Protein AF-A0A0S7WRP4-F1 (afdb_monomer)

Sequence (257 aa):
MMRRSIFLTGLMAVMLVSLAYAASAVKVAPVTEDRCAEPGQVTPADFCDPLWAWDMEAQTGDNHILGNEWKWGYHWVTGGNSGLDPNYIYQYDDVGNLVGTYQQMAGSNGWGLRDLAEDEDYIYGSFSMNLDAYDEFGNYVTSIPGPENPNRALARDPDTGVWWTGDFYDPIYSFTSPPLVVLTTTPDAVYAKYGMAFDICSPDGPWLWVFEQNLYVLRQFDPVALVYTGVSCTVNSGIPSSVAGGCCFDDHRGLCW

Organism: NCBI:txid1703770

Mean predicted aligned error: 10.52 Å

Structure (mmCIF, N/CA/C/O backbone):
data_AF-A0A0S7WRP4-F1
#
_entry.id   AF-A0A0S7WRP4-F1
#
loop_
_atom_site.group_PDB
_atom_site.id
_atom_site.type_symbol
_atom_site.label_atom_id
_atom_site.label_alt_id
_atom_site.label_comp_id
_atom_site.label_asym_id
_atom_site.label_entity_id
_atom_site.label_seq_id
_atom_site.pdbx_PDB_ins_code
_atom_site.Cartn_x
_atom_site.Cartn_y
_atom_site.Cartn_z
_atom_site.occupancy
_atom_site.B_iso_or_equiv
_atom_site.auth_seq_id
_atom_site.auth_comp_id
_atom_site.auth_asym_id
_atom_site.auth_atom_id
_atom_site.pdbx_PDB_model_num
ATOM 1 N N . MET A 1 1 ? 75.118 -12.336 -27.133 1.00 38.59 1 MET A N 1
ATOM 2 C CA . MET A 1 1 ? 74.089 -11.314 -27.429 1.00 38.59 1 MET A CA 1
ATOM 3 C C . MET A 1 1 ? 72.741 -12.035 -27.440 1.00 38.59 1 MET A C 1
ATOM 5 O O . MET A 1 1 ? 72.677 -13.036 -28.130 1.00 38.59 1 MET A O 1
ATOM 9 N N . MET A 1 2 ? 71.794 -11.617 -26.576 1.00 36.25 2 MET A N 1
ATOM 10 C CA . MET A 1 2 ? 70.319 -11.856 -26.535 1.00 36.25 2 MET A CA 1
ATOM 11 C C . MET A 1 2 ? 69.719 -13.007 -27.382 1.00 36.25 2 MET A C 1
ATOM 13 O O . MET A 1 2 ? 70.001 -13.080 -28.565 1.00 36.25 2 MET A O 1
ATOM 17 N N . ARG A 1 3 ? 68.789 -13.873 -26.942 1.00 37.94 3 ARG A N 1
ATOM 18 C CA . ARG A 1 3 ? 67.619 -13.780 -26.026 1.00 37.94 3 ARG A CA 1
ATOM 19 C C . ARG A 1 3 ? 67.066 -15.232 -25.889 1.00 37.94 3 ARG A C 1
ATOM 21 O O . ARG A 1 3 ? 66.999 -15.919 -26.899 1.00 37.94 3 ARG A O 1
ATOM 28 N N . ARG A 1 4 ? 66.889 -15.831 -24.695 1.00 38.81 4 ARG A N 1
ATOM 29 C CA . ARG A 1 4 ? 65.618 -15.991 -23.920 1.00 38.81 4 ARG A CA 1
ATOM 30 C C . ARG A 1 4 ? 64.331 -15.917 -24.763 1.00 38.81 4 ARG A C 1
ATOM 32 O O . ARG A 1 4 ? 64.198 -14.963 -25.510 1.00 38.81 4 ARG A O 1
ATOM 39 N N . SER A 1 5 ? 63.282 -16.724 -24.642 1.00 40.09 5 SER A N 1
ATOM 40 C CA . SER A 1 5 ? 62.926 -17.959 -23.935 1.00 40.09 5 SER A CA 1
ATOM 41 C C . SER A 1 5 ? 61.566 -18.392 -24.525 1.00 40.09 5 SER A C 1
ATOM 43 O O . SER A 1 5 ? 60.855 -17.589 -25.122 1.00 40.09 5 SER A O 1
ATOM 45 N N . ILE A 1 6 ? 61.243 -19.663 -24.327 1.00 44.84 6 ILE A N 1
ATOM 46 C CA . ILE A 1 6 ? 59.998 -20.402 -24.590 1.00 44.84 6 ILE A CA 1
ATOM 47 C C . ILE A 1 6 ? 58.745 -19.661 -24.066 1.00 44.84 6 ILE A C 1
ATOM 49 O O . ILE A 1 6 ? 58.808 -19.126 -22.965 1.00 44.84 6 ILE A O 1
ATOM 53 N N . PHE A 1 7 ? 57.623 -19.654 -24.804 1.00 34.06 7 PHE A N 1
ATOM 54 C CA . PHE A 1 7 ? 56.367 -20.327 -24.410 1.00 34.06 7 PHE A CA 1
ATOM 55 C C . PHE A 1 7 ? 55.257 -20.189 -25.466 1.00 34.06 7 PHE A C 1
ATOM 57 O O . PHE A 1 7 ? 54.979 -19.125 -26.010 1.00 34.06 7 PHE A O 1
ATOM 64 N N . LEU A 1 8 ? 54.678 -21.354 -25.745 1.00 37.22 8 LEU A N 1
ATOM 65 C CA . LEU A 1 8 ? 53.536 -21.664 -26.592 1.00 37.22 8 LEU A CA 1
ATOM 66 C C . LEU A 1 8 ? 52.222 -21.214 -25.917 1.00 37.22 8 LEU A C 1
ATOM 68 O O . LEU A 1 8 ? 52.204 -20.964 -24.716 1.00 37.22 8 LEU A O 1
ATOM 72 N N . THR A 1 9 ? 51.121 -21.274 -26.673 1.00 38.28 9 THR A N 1
ATOM 73 C CA . THR A 1 9 ? 49.699 -21.221 -26.256 1.00 38.28 9 THR A CA 1
ATOM 74 C C . THR A 1 9 ? 49.085 -19.849 -25.949 1.00 38.28 9 THR A C 1
ATOM 76 O O . THR A 1 9 ? 48.990 -19.413 -24.811 1.00 38.28 9 THR A O 1
ATOM 79 N N . GLY A 1 10 ? 48.551 -19.219 -26.999 1.00 32.62 10 GLY A N 1
ATOM 80 C CA . GLY A 1 10 ? 47.499 -18.206 -26.917 1.00 32.62 10 GLY A CA 1
ATOM 81 C C . GLY A 1 10 ? 46.403 -18.567 -27.916 1.00 32.62 10 GLY A C 1
ATOM 82 O O . GLY A 1 10 ? 46.536 -18.315 -29.110 1.00 32.62 10 GLY A O 1
ATOM 83 N N . LEU A 1 11 ? 45.372 -19.252 -27.429 1.00 34.91 11 LEU A N 1
ATOM 84 C CA . LEU A 1 11 ? 44.202 -19.704 -28.175 1.00 34.91 11 LEU A CA 1
ATOM 85 C C . LEU A 1 11 ? 43.405 -18.468 -28.650 1.00 34.91 11 LEU A C 1
ATOM 87 O O . LEU A 1 11 ? 42.732 -17.827 -27.848 1.00 34.91 11 LEU A O 1
ATOM 91 N N . MET A 1 12 ? 43.477 -18.105 -29.936 1.00 31.38 12 MET A N 1
ATOM 92 C CA . MET A 1 12 ? 42.497 -17.192 -30.543 1.00 31.38 12 MET A CA 1
ATOM 93 C C . MET A 1 12 ? 41.183 -17.956 -30.723 1.00 31.38 12 MET A C 1
ATOM 95 O O . MET A 1 12 ? 40.940 -18.559 -31.765 1.00 31.38 12 MET A O 1
ATOM 99 N N . ALA A 1 13 ? 40.337 -17.934 -29.698 1.00 34.78 13 ALA A N 1
ATOM 100 C CA . ALA A 1 13 ? 38.913 -18.193 -29.841 1.00 34.78 13 ALA A CA 1
ATOM 101 C C . ALA A 1 13 ? 38.208 -16.833 -29.876 1.00 34.78 13 ALA A C 1
ATOM 103 O O . ALA A 1 13 ? 37.909 -16.241 -28.843 1.00 34.78 13 ALA A O 1
ATOM 104 N N . VAL A 1 14 ? 37.991 -16.305 -31.082 1.00 37.91 14 VAL A N 1
ATOM 105 C CA . VAL A 1 14 ? 37.032 -15.216 -31.289 1.00 37.91 14 VAL A CA 1
ATOM 106 C C . VAL A 1 14 ? 35.657 -15.835 -31.060 1.00 37.91 14 VAL A C 1
ATOM 108 O O . VAL A 1 14 ? 35.136 -16.533 -31.928 1.00 37.91 14 VAL A O 1
ATOM 111 N N . MET A 1 15 ? 35.107 -15.657 -29.857 1.00 31.98 15 MET A N 1
ATOM 112 C CA . MET A 1 15 ? 33.713 -15.986 -29.588 1.00 31.98 15 MET A CA 1
ATOM 113 C C . MET A 1 15 ? 32.837 -15.097 -30.470 1.00 31.98 15 MET A C 1
ATOM 115 O O . MET A 1 15 ? 32.773 -13.881 -30.293 1.00 31.98 15 MET A O 1
ATOM 119 N N . LEU A 1 16 ? 32.173 -15.728 -31.435 1.00 33.84 16 LEU A N 1
ATOM 120 C CA . LEU A 1 16 ? 30.964 -15.212 -32.053 1.00 33.84 16 LEU A CA 1
ATOM 121 C C . LEU A 1 16 ? 29.949 -14.971 -30.932 1.00 33.84 16 LEU A C 1
ATOM 123 O O . LEU A 1 16 ? 29.366 -15.916 -30.407 1.00 33.84 16 LEU A O 1
ATOM 127 N N . VAL A 1 17 ? 29.753 -13.710 -30.552 1.00 36.78 17 VAL A N 1
ATOM 128 C CA . VAL A 1 17 ? 28.575 -13.310 -29.784 1.00 36.78 17 VAL A CA 1
ATOM 129 C C . VAL A 1 17 ? 27.395 -13.439 -30.740 1.00 36.78 17 VAL A C 1
ATOM 131 O O . VAL A 1 17 ? 27.140 -12.561 -31.562 1.00 36.78 17 VAL A O 1
ATOM 134 N N . SER A 1 18 ? 26.710 -14.578 -30.693 1.00 38.22 18 SER A N 1
ATOM 135 C CA . SER A 1 18 ? 25.385 -14.698 -31.280 1.00 38.22 18 SER A CA 1
ATOM 136 C C . SER A 1 18 ? 24.456 -13.790 -30.481 1.00 38.22 18 SER A C 1
ATOM 138 O O . SER A 1 18 ? 24.101 -14.101 -29.345 1.00 38.22 18 SER A O 1
ATOM 140 N N . LEU A 1 19 ? 24.085 -12.657 -31.073 1.00 39.88 19 LEU A N 1
ATOM 141 C CA . LEU A 1 19 ? 22.978 -11.836 -30.608 1.00 39.88 19 LEU A CA 1
ATOM 142 C C . LEU A 1 19 ? 21.687 -12.621 -30.884 1.00 39.88 19 LEU A C 1
ATOM 144 O O . LEU A 1 19 ? 21.055 -12.469 -31.927 1.00 39.88 19 LEU A O 1
ATOM 148 N N . ALA A 1 20 ? 21.337 -13.537 -29.985 1.00 34.94 20 ALA A N 1
ATOM 149 C CA . ALA A 1 20 ? 20.005 -14.112 -29.963 1.00 34.94 20 ALA A CA 1
ATOM 150 C C . ALA A 1 20 ? 19.087 -13.055 -29.345 1.00 34.94 20 ALA A C 1
ATOM 152 O O . ALA A 1 20 ? 18.950 -12.965 -28.129 1.00 34.94 20 ALA A O 1
ATOM 153 N N . TYR A 1 21 ? 18.488 -12.222 -30.194 1.00 35.38 21 TYR A N 1
ATOM 154 C CA . TYR A 1 21 ? 17.275 -11.509 -29.823 1.00 35.38 21 TYR A CA 1
ATOM 155 C C . TYR A 1 21 ? 16.188 -12.582 -29.719 1.00 35.38 21 TYR A C 1
ATOM 157 O O . TYR A 1 21 ? 15.531 -12.925 -30.701 1.00 35.38 21 TYR A O 1
ATOM 165 N N . ALA A 1 22 ? 16.069 -13.208 -28.549 1.00 36.62 22 ALA A N 1
ATOM 166 C CA . ALA A 1 22 ? 14.837 -13.894 -28.225 1.00 36.62 22 ALA A CA 1
ATOM 167 C C . ALA A 1 22 ? 13.786 -12.787 -28.153 1.00 36.62 22 ALA A C 1
ATOM 169 O O . ALA A 1 22 ? 13.853 -11.920 -27.283 1.00 36.62 22 ALA A O 1
ATOM 170 N N . ALA A 1 23 ? 12.859 -12.768 -29.109 1.00 37.53 23 ALA A N 1
ATOM 171 C CA . ALA A 1 23 ? 11.592 -12.101 -28.886 1.00 37.53 23 ALA A CA 1
ATOM 172 C C . ALA A 1 23 ? 10.991 -12.792 -27.660 1.00 37.53 23 ALA A C 1
ATOM 174 O O . ALA A 1 23 ? 10.493 -13.913 -27.770 1.00 37.53 23 ALA A O 1
ATOM 175 N N . SER A 1 24 ? 11.154 -12.184 -26.483 1.00 38.47 24 SER A N 1
ATOM 176 C CA . SER A 1 24 ? 10.421 -12.610 -25.302 1.00 38.47 24 SER A CA 1
ATOM 177 C C . SER A 1 24 ? 8.960 -12.425 -25.676 1.00 38.47 24 SER A C 1
ATOM 179 O O . SER A 1 24 ? 8.512 -11.297 -25.891 1.00 38.47 24 SER A O 1
ATOM 181 N N . ALA A 1 25 ? 8.245 -13.529 -25.889 1.00 42.06 25 ALA A N 1
ATOM 182 C CA . ALA A 1 25 ? 6.798 -13.466 -25.874 1.00 42.06 25 ALA A CA 1
ATOM 183 C C . ALA A 1 25 ? 6.445 -12.831 -24.530 1.00 42.06 25 ALA A C 1
ATOM 185 O O . ALA A 1 25 ? 6.923 -13.308 -23.501 1.00 42.06 25 ALA A O 1
ATOM 186 N N . VAL A 1 26 ? 5.713 -11.717 -24.554 1.00 42.50 26 VAL A N 1
ATOM 187 C CA . VAL A 1 26 ? 5.276 -11.063 -23.324 1.00 42.50 26 VAL A CA 1
ATOM 188 C C . VAL A 1 26 ? 4.561 -12.128 -22.503 1.00 42.50 26 VAL A C 1
ATOM 190 O O . VAL A 1 26 ? 3.595 -12.733 -22.970 1.00 42.50 26 VAL A O 1
ATOM 193 N N . LYS A 1 27 ? 5.133 -12.446 -21.345 1.00 48.50 27 LYS A N 1
ATOM 194 C CA . LYS A 1 27 ? 4.563 -13.389 -20.393 1.00 48.50 27 LYS A CA 1
ATOM 195 C C . LYS A 1 27 ? 3.379 -12.654 -19.747 1.00 48.50 27 LYS A C 1
ATOM 197 O O . LYS A 1 27 ? 3.482 -11.466 -19.452 1.00 48.50 27 LYS A O 1
ATOM 202 N N . VAL A 1 28 ? 2.226 -13.309 -19.700 1.00 51.44 28 VAL A N 1
ATOM 203 C CA . VAL A 1 28 ? 0.910 -12.702 -19.457 1.00 51.44 28 VAL A CA 1
ATOM 204 C C . VAL A 1 28 ? 0.178 -13.616 -18.491 1.00 51.44 28 VAL A C 1
ATOM 206 O O . VAL A 1 28 ? -0.077 -14.766 -18.855 1.00 51.44 28 VAL A O 1
ATOM 209 N N . ALA A 1 29 ? -0.219 -13.103 -17.324 1.00 48.75 29 ALA A N 1
ATOM 210 C CA . ALA A 1 29 ? -1.028 -13.912 -16.419 1.00 48.75 29 ALA A CA 1
A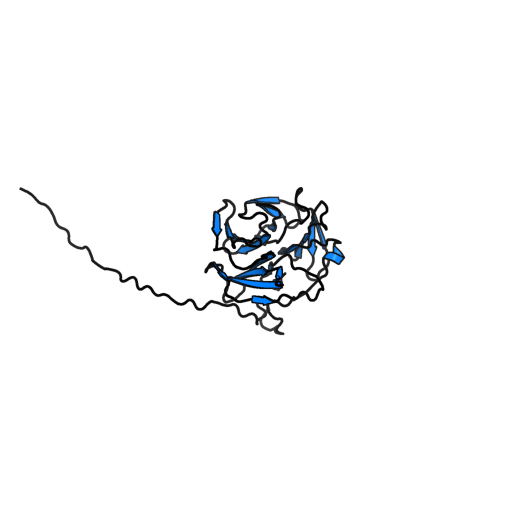TOM 211 C C . ALA A 1 29 ? -2.416 -14.219 -17.012 1.00 48.75 29 ALA A C 1
ATOM 213 O O . ALA A 1 29 ? -3.071 -13.325 -17.565 1.00 48.75 29 ALA A O 1
ATOM 214 N N . PRO A 1 30 ? -2.934 -15.445 -16.831 1.00 50.59 30 PRO A N 1
ATOM 215 C CA . PRO A 1 30 ? -4.291 -15.799 -17.234 1.00 50.59 30 PRO A CA 1
ATOM 216 C C . PRO A 1 30 ? -5.335 -15.276 -16.233 1.00 50.59 30 PRO A C 1
ATOM 218 O O . PRO A 1 30 ? -5.541 -15.871 -15.182 1.00 50.59 30 PRO A O 1
ATOM 221 N N . VAL A 1 31 ? -6.056 -14.196 -16.556 1.00 50.72 31 VAL A N 1
ATOM 222 C CA . VAL A 1 31 ? -7.129 -13.558 -15.736 1.00 50.72 31 VAL A CA 1
ATOM 223 C C . VAL A 1 31 ? -8.324 -14.490 -15.389 1.00 50.72 31 VAL A C 1
ATOM 225 O O . VAL A 1 31 ? -9.289 -14.050 -14.782 1.00 50.72 31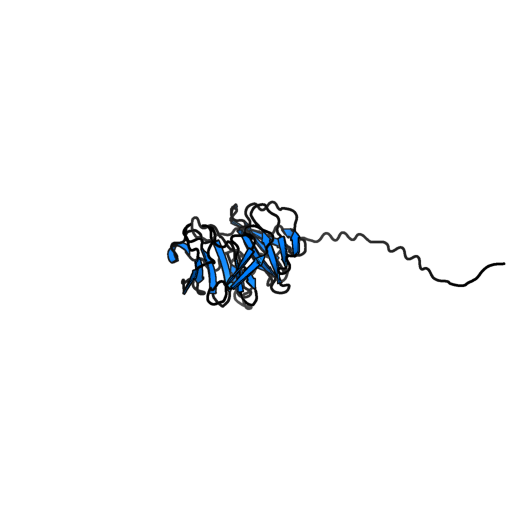 VAL A O 1
ATOM 228 N N . THR A 1 32 ? -8.292 -15.779 -15.748 1.00 43.09 32 THR A N 1
ATOM 229 C CA . THR A 1 32 ? -9.470 -16.668 -15.774 1.00 43.09 32 THR A CA 1
ATOM 230 C C . THR A 1 32 ? -9.490 -17.793 -14.729 1.00 43.09 32 THR A C 1
ATOM 232 O O . THR A 1 32 ? -10.397 -18.621 -14.777 1.00 43.09 32 THR A O 1
ATOM 235 N N . GLU A 1 33 ? -8.510 -17.894 -13.830 1.00 44.28 33 GLU A N 1
ATOM 236 C CA . GLU A 1 33 ? -8.485 -18.942 -12.794 1.00 44.28 33 GLU A CA 1
ATOM 237 C C . GLU A 1 33 ? -8.419 -18.314 -11.397 1.00 44.28 33 GLU A C 1
ATOM 239 O O . GLU A 1 33 ? -7.677 -17.357 -11.195 1.00 44.28 33 GLU A O 1
ATOM 244 N N . ASP A 1 34 ? -9.220 -18.836 -10.464 1.00 45.94 34 ASP A N 1
ATOM 245 C CA . ASP A 1 34 ? -9.206 -18.507 -9.035 1.00 45.94 34 ASP A CA 1
ATOM 246 C C . ASP A 1 34 ? -7.924 -19.102 -8.427 1.00 45.94 34 ASP A C 1
ATOM 248 O O . ASP A 1 34 ? -7.779 -20.322 -8.320 1.00 45.94 34 ASP A O 1
ATOM 252 N N . ARG A 1 35 ? -6.917 -18.252 -8.186 1.00 53.44 35 ARG A N 1
ATOM 253 C CA . ARG A 1 35 ? -5.506 -18.693 -8.127 1.00 53.44 35 ARG A CA 1
ATOM 254 C C . ARG A 1 35 ? -5.027 -19.156 -6.753 1.00 53.44 35 ARG A C 1
ATOM 256 O O . ARG A 1 35 ? -3.882 -19.585 -6.653 1.00 53.44 35 ARG A O 1
ATOM 263 N N . CYS A 1 36 ? -5.895 -19.125 -5.741 1.00 45.62 36 CYS A N 1
ATOM 264 C CA . CYS A 1 36 ? -5.587 -19.616 -4.392 1.00 45.62 36 CYS A CA 1
ATOM 265 C C . CYS A 1 36 ? -6.604 -20.653 -3.873 1.00 45.62 36 CYS A C 1
ATOM 267 O O . CYS A 1 36 ? -6.513 -21.092 -2.727 1.00 45.62 36 CYS A O 1
ATOM 269 N N . ALA A 1 37 ? -7.560 -21.086 -4.705 1.00 36.03 37 ALA A N 1
ATOM 270 C CA . ALA A 1 37 ? -8.517 -22.117 -4.325 1.00 36.03 37 ALA A CA 1
ATOM 271 C C . ALA A 1 37 ? -7.849 -23.503 -4.244 1.00 36.03 37 ALA A C 1
ATOM 273 O O . ALA A 1 37 ? -7.185 -23.960 -5.178 1.00 36.03 37 ALA A O 1
ATOM 274 N N . GLU A 1 38 ? -8.090 -24.216 -3.139 1.00 32.94 38 GLU A N 1
ATOM 275 C CA . GLU A 1 38 ? -7.838 -25.657 -3.045 1.00 32.94 38 GLU A CA 1
ATOM 276 C C . GLU A 1 38 ? -8.473 -26.395 -4.246 1.00 32.94 38 GLU A C 1
ATOM 278 O O . GLU A 1 38 ? -9.541 -25.987 -4.728 1.00 32.94 38 GLU A O 1
ATOM 283 N N . PRO A 1 39 ? -7.885 -27.508 -4.734 1.00 32.00 39 PRO A N 1
ATOM 284 C CA . PRO A 1 39 ? -8.401 -28.228 -5.894 1.00 32.00 39 PRO A CA 1
ATOM 285 C C . PRO A 1 39 ? -9.863 -28.657 -5.685 1.00 32.00 39 PRO A C 1
ATOM 287 O O . PRO A 1 39 ? -10.141 -29.641 -4.999 1.00 32.00 39 PRO A O 1
ATOM 290 N N . GLY A 1 40 ? -10.814 -27.944 -6.297 1.00 34.22 40 GLY A N 1
ATOM 291 C CA . GLY A 1 40 ? -12.234 -28.313 -6.260 1.00 34.22 40 GLY A CA 1
ATOM 292 C C . GLY A 1 40 ? -13.249 -27.190 -6.050 1.00 34.22 40 GLY A C 1
ATOM 293 O O . GLY A 1 40 ? -14.444 -27.483 -6.108 1.00 34.22 40 GLY A O 1
ATOM 294 N N . GLN A 1 41 ? -12.841 -25.934 -5.863 1.00 33.12 41 GLN A N 1
ATOM 295 C CA . GLN A 1 41 ? -13.768 -24.797 -5.864 1.00 33.12 41 GLN A CA 1
ATOM 296 C C . GLN A 1 41 ? -13.563 -23.951 -7.122 1.00 33.12 41 GLN A C 1
ATOM 298 O O . GLN A 1 41 ? -12.667 -23.130 -7.188 1.00 33.12 41 GLN A O 1
ATOM 303 N N . VAL A 1 42 ? -14.394 -24.171 -8.143 1.00 38.31 42 VAL A N 1
ATOM 304 C CA . VAL A 1 42 ? -14.480 -23.275 -9.305 1.00 38.31 42 VAL A CA 1
ATOM 305 C C . VAL A 1 42 ? -15.937 -22.948 -9.590 1.00 38.31 42 VAL A C 1
ATOM 307 O O . VAL A 1 42 ? -16.685 -23.747 -10.154 1.00 38.31 42 VAL A O 1
ATOM 310 N N . THR A 1 43 ? -16.322 -21.727 -9.248 1.00 39.97 43 THR A N 1
ATOM 311 C CA . THR A 1 43 ? -17.155 -20.912 -10.132 1.00 39.97 43 THR A CA 1
ATOM 312 C C . THR A 1 43 ? -16.292 -19.708 -10.512 1.00 39.97 43 THR A C 1
ATOM 314 O O . THR A 1 43 ? -15.829 -19.055 -9.583 1.00 39.97 43 THR A O 1
ATOM 317 N N . PRO A 1 44 ? -16.013 -19.438 -11.804 1.00 39.97 44 PRO A N 1
ATOM 318 C CA . PRO A 1 44 ? -15.081 -18.383 -12.207 1.00 39.97 44 PRO A CA 1
ATOM 319 C C . PRO A 1 44 ? -15.622 -17.010 -11.794 1.00 39.97 44 PRO A C 1
ATOM 321 O O . PRO A 1 44 ? -16.538 -16.494 -12.431 1.00 39.97 44 PRO A O 1
ATOM 324 N N . ALA A 1 45 ? -15.109 -16.471 -10.693 1.00 47.97 45 ALA A N 1
ATOM 325 C CA . ALA A 1 45 ? -15.023 -15.034 -10.498 1.00 47.97 45 ALA A CA 1
ATOM 326 C C . ALA A 1 45 ? -13.775 -14.599 -11.271 1.00 47.97 45 ALA A C 1
ATOM 328 O O . ALA A 1 45 ? -12.733 -15.255 -11.164 1.00 47.97 45 ALA A O 1
ATOM 329 N N . ASP A 1 46 ? -13.887 -13.586 -12.127 1.00 57.53 46 ASP A N 1
ATOM 330 C CA . ASP A 1 46 ? -12.723 -13.090 -12.855 1.00 57.53 46 ASP A CA 1
ATOM 331 C C . ASP A 1 46 ? -11.676 -12.630 -11.819 1.00 57.53 46 ASP A C 1
ATOM 333 O O . ASP A 1 46 ? -12.039 -12.130 -10.761 1.00 57.53 46 ASP A O 1
ATOM 337 N N . PHE A 1 47 ? -10.372 -12.794 -12.081 1.00 65.06 47 PHE A N 1
ATOM 338 C CA . PHE A 1 47 ? -9.285 -12.501 -11.116 1.00 65.06 47 PHE A CA 1
ATOM 339 C C . PHE A 1 47 ? -9.341 -11.091 -10.472 1.00 65.06 47 PHE A C 1
ATOM 341 O O . PHE A 1 47 ? -8.678 -10.840 -9.471 1.00 65.06 47 PHE A O 1
ATOM 348 N N . CYS A 1 48 ? -10.119 -10.169 -11.046 1.00 66.31 48 CYS A N 1
ATOM 349 C CA . CYS A 1 48 ? -10.290 -8.796 -10.569 1.00 66.31 48 CYS A CA 1
ATOM 350 C C . CYS A 1 48 ? -11.720 -8.458 -10.141 1.00 66.31 48 CYS A C 1
ATOM 352 O O . CYS A 1 48 ? -12.014 -7.291 -9.870 1.00 66.31 48 CYS A O 1
ATOM 354 N N . ASP A 1 49 ? -12.604 -9.451 -10.095 1.00 65.69 49 ASP A N 1
ATOM 355 C CA . ASP A 1 49 ? -13.892 -9.300 -9.443 1.00 65.69 49 ASP A CA 1
ATOM 356 C C . ASP A 1 49 ? -13.670 -9.217 -7.931 1.00 65.69 49 ASP A C 1
ATOM 358 O O . ASP A 1 49 ? -12.858 -9.967 -7.379 1.00 65.69 49 ASP A O 1
ATOM 362 N N . PRO A 1 50 ? -14.388 -8.326 -7.230 1.00 63.12 50 PRO A N 1
ATOM 363 C CA . PRO A 1 50 ? -14.316 -8.303 -5.783 1.00 63.12 50 PRO A CA 1
ATOM 364 C C . PRO A 1 50 ? -14.868 -9.626 -5.242 1.00 63.12 50 PRO A C 1
ATOM 366 O O . PRO A 1 50 ? -16.040 -9.955 -5.445 1.00 63.12 50 PRO A O 1
ATOM 369 N N . LEU A 1 51 ? -14.037 -10.376 -4.515 1.00 63.09 51 LEU A N 1
ATOM 370 C CA . LEU A 1 51 ? -14.494 -11.545 -3.755 1.00 63.09 51 LEU A CA 1
ATOM 371 C C . LEU A 1 51 ? -15.479 -11.132 -2.648 1.00 63.09 51 LEU A C 1
ATOM 373 O O . LEU A 1 51 ? -16.361 -11.900 -2.259 1.00 63.09 51 LEU A O 1
ATOM 377 N N . TRP A 1 52 ? -15.331 -9.902 -2.156 1.00 66.44 52 TRP A N 1
ATOM 378 C CA . TRP A 1 52 ? -16.142 -9.255 -1.131 1.00 66.44 52 TRP A CA 1
ATOM 379 C C . TRP A 1 52 ? -15.989 -7.734 -1.270 1.00 66.44 52 TRP A C 1
ATOM 381 O O . TRP A 1 52 ? -14.992 -7.245 -1.791 1.00 66.44 52 TRP A O 1
ATOM 391 N N . ALA A 1 53 ? -17.000 -6.984 -0.831 1.00 76.12 53 ALA A N 1
ATOM 392 C CA . ALA A 1 53 ? -16.984 -5.525 -0.826 1.00 76.12 53 ALA A CA 1
ATOM 393 C C . ALA A 1 53 ? -17.755 -5.006 0.392 1.00 76.12 53 ALA A C 1
ATOM 395 O O . ALA A 1 53 ? -18.867 -5.470 0.672 1.00 76.12 53 ALA A O 1
ATOM 396 N N . TRP A 1 54 ? -17.175 -4.035 1.099 1.00 81.94 54 TRP A N 1
ATOM 397 C CA . TRP A 1 54 ? -17.744 -3.450 2.312 1.00 81.94 54 TRP A CA 1
ATOM 398 C C . TRP A 1 54 ? -17.722 -1.924 2.247 1.00 81.94 54 TRP A C 1
ATOM 400 O O . TRP A 1 54 ? -16.791 -1.324 1.716 1.00 81.94 54 TRP A O 1
ATOM 410 N N . ASP A 1 55 ? -18.750 -1.296 2.814 1.00 85.88 55 ASP A N 1
ATOM 411 C CA . ASP A 1 55 ? -18.822 0.159 2.950 1.00 85.88 55 ASP A CA 1
ATOM 412 C C . ASP A 1 55 ? -18.067 0.594 4.215 1.00 85.88 55 ASP A C 1
ATOM 414 O O . ASP A 1 55 ? -18.636 0.727 5.304 1.00 85.88 55 ASP A O 1
ATOM 418 N N . MET A 1 56 ? -16.752 0.753 4.064 1.00 88.00 56 MET A N 1
ATOM 419 C CA . MET A 1 56 ? -15.855 1.133 5.154 1.00 88.00 56 MET A CA 1
ATOM 420 C C . MET A 1 56 ? -16.138 2.555 5.655 1.00 88.00 56 MET A C 1
ATOM 422 O O . MET A 1 56 ? -16.082 2.781 6.865 1.00 88.00 56 MET A O 1
ATOM 426 N N . GLU A 1 57 ? -16.513 3.483 4.763 1.00 90.94 57 GLU A N 1
ATOM 427 C CA . GLU A 1 57 ? -16.853 4.866 5.128 1.00 90.94 57 GLU A CA 1
ATOM 428 C C . GLU A 1 57 ? -18.059 4.912 6.073 1.00 90.94 57 GLU A C 1
ATOM 430 O O . GLU A 1 57 ? -18.068 5.671 7.043 1.00 90.94 57 GLU A O 1
ATOM 435 N N . ALA A 1 58 ? -19.075 4.072 5.844 1.00 90.50 58 ALA A N 1
ATOM 436 C CA . ALA A 1 58 ? -20.244 4.002 6.719 1.00 90.50 58 ALA A CA 1
ATOM 437 C C . ALA A 1 58 ? -19.904 3.530 8.144 1.00 90.50 58 ALA A C 1
ATOM 439 O O . ALA A 1 58 ? -20.563 3.943 9.103 1.00 90.50 58 ALA A O 1
ATOM 440 N N . GLN A 1 59 ? -18.898 2.664 8.298 1.00 92.50 59 GLN A N 1
ATOM 441 C CA . GLN A 1 59 ? -18.487 2.127 9.599 1.00 92.50 59 GLN A CA 1
ATOM 442 C C . GLN A 1 59 ? -17.560 3.076 10.367 1.00 92.50 59 GLN A C 1
ATOM 444 O O . GLN A 1 59 ? -17.598 3.093 11.598 1.00 92.50 59 GLN A O 1
ATOM 449 N N . THR A 1 60 ? -16.745 3.864 9.665 1.00 94.94 60 THR A N 1
ATOM 450 C CA . THR A 1 60 ? -15.720 4.736 10.266 1.00 94.94 60 THR A CA 1
ATOM 451 C C . THR A 1 60 ? -16.140 6.202 10.336 1.00 94.94 60 THR A C 1
ATOM 453 O O . THR A 1 60 ? -15.670 6.933 11.207 1.00 94.94 60 THR A O 1
ATOM 456 N N . GLY A 1 61 ? -17.028 6.644 9.441 1.00 94.31 61 GLY A N 1
ATOM 457 C CA . GLY A 1 61 ? -17.283 8.061 9.182 1.00 94.31 61 GLY A CA 1
ATOM 458 C C . GLY A 1 61 ? -16.125 8.770 8.469 1.00 94.31 61 GLY A C 1
ATOM 459 O O . GLY A 1 61 ? -16.085 10.001 8.462 1.00 94.31 61 GLY A O 1
ATOM 460 N N . ASP A 1 62 ? -15.177 8.016 7.909 1.00 93.94 62 ASP A N 1
ATOM 461 C CA . ASP A 1 62 ? -14.005 8.517 7.196 1.00 93.94 62 ASP A CA 1
ATOM 462 C C . ASP A 1 62 ? -14.195 8.365 5.685 1.00 93.94 62 ASP A C 1
ATOM 464 O O . ASP A 1 62 ? -14.332 7.248 5.202 1.00 93.94 62 ASP A O 1
ATOM 468 N N . ASN A 1 63 ? -14.195 9.477 4.944 1.00 91.12 63 ASN A N 1
ATOM 469 C CA . ASN A 1 63 ? -14.294 9.484 3.479 1.00 91.12 63 ASN A CA 1
ATOM 470 C C . ASN A 1 63 ? -12.931 9.545 2.763 1.00 91.12 63 ASN A C 1
ATOM 472 O O . ASN A 1 63 ? -12.854 9.791 1.559 1.00 91.12 63 ASN A O 1
ATOM 476 N N . HIS A 1 64 ? -11.842 9.362 3.509 1.00 92.56 64 HIS A N 1
ATOM 477 C CA . HIS A 1 64 ? -10.485 9.211 3.004 1.00 92.56 64 HIS A CA 1
ATOM 478 C C . HIS A 1 64 ? -9.973 7.803 3.326 1.00 92.56 64 HIS A C 1
ATOM 480 O O . HIS A 1 64 ? -8.949 7.654 3.987 1.00 92.56 64 HIS A O 1
ATOM 486 N N . ILE A 1 65 ? -10.681 6.772 2.861 1.00 92.38 65 ILE A N 1
ATOM 487 C CA . ILE A 1 65 ? -10.220 5.379 2.925 1.00 92.38 65 ILE A CA 1
ATOM 488 C C . ILE A 1 65 ? -9.249 5.132 1.769 1.00 92.38 65 ILE A C 1
ATOM 490 O O . ILE A 1 65 ? -9.637 5.244 0.606 1.00 92.38 65 ILE A O 1
ATOM 494 N N . LEU A 1 66 ? -7.975 4.871 2.076 1.00 91.94 66 LEU A N 1
ATOM 495 C CA . LEU A 1 66 ? -6.890 5.042 1.102 1.00 91.94 66 LEU A CA 1
ATOM 496 C C . LEU A 1 66 ? -5.950 3.864 0.895 1.00 91.94 66 LEU A C 1
ATOM 498 O O . LEU A 1 66 ? -5.141 3.961 -0.009 1.00 91.94 66 LEU A O 1
ATOM 502 N N . GLY A 1 67 ? -5.971 2.816 1.696 1.00 92.38 67 GLY A N 1
ATOM 503 C CA . GLY A 1 67 ? -4.968 1.755 1.621 1.00 92.38 67 GLY A CA 1
ATOM 504 C C . GLY A 1 67 ? -5.484 0.516 2.303 1.00 92.38 67 GLY A C 1
ATOM 505 O O . GLY A 1 67 ? -6.329 0.632 3.188 1.00 92.38 67 GLY A O 1
ATOM 506 N N . ASN A 1 68 ? -5.005 -0.649 1.887 1.00 91.56 68 ASN A N 1
ATOM 507 C CA . ASN A 1 68 ? -5.473 -1.925 2.403 1.00 91.56 68 ASN A CA 1
ATOM 508 C C . ASN A 1 68 ? -4.341 -2.949 2.353 1.00 91.56 68 ASN A C 1
ATOM 510 O O . ASN A 1 68 ? -3.693 -3.078 1.324 1.00 91.56 68 ASN A O 1
ATOM 514 N N . GLU A 1 69 ? -4.146 -3.685 3.442 1.00 93.31 69 GLU A N 1
ATOM 515 C CA . GLU A 1 69 ? -3.235 -4.827 3.502 1.00 93.31 69 GLU A CA 1
ATOM 516 C C . GLU A 1 69 ? -3.831 -5.943 4.361 1.00 93.31 69 GLU A C 1
ATOM 518 O O . GLU A 1 69 ? -4.484 -5.685 5.377 1.00 93.31 69 GLU A O 1
ATOM 523 N N . TRP A 1 70 ? -3.603 -7.193 3.966 1.00 91.38 70 TRP A N 1
ATOM 524 C CA . TRP A 1 70 ? -3.988 -8.358 4.750 1.00 91.38 70 TRP A CA 1
ATOM 525 C C . TRP A 1 70 ? -2.814 -8.823 5.613 1.00 91.38 70 TRP A C 1
ATOM 527 O O . TRP A 1 70 ? -1.809 -9.323 5.117 1.00 91.38 70 TRP A O 1
ATOM 537 N N . LYS A 1 71 ? -2.945 -8.696 6.938 1.00 92.88 71 LYS A N 1
ATOM 538 C CA . LYS A 1 71 ? -1.913 -9.154 7.878 1.00 92.88 71 LYS A CA 1
ATOM 539 C C . LYS A 1 71 ? -2.507 -9.562 9.216 1.00 92.88 71 LYS A C 1
ATOM 541 O O . LYS A 1 71 ? -3.480 -8.982 9.695 1.00 92.88 71 LYS A O 1
ATOM 546 N N . TRP A 1 72 ? -1.903 -10.570 9.846 1.00 94.81 72 TRP A N 1
ATOM 547 C CA . TRP A 1 72 ? -2.294 -11.074 11.171 1.00 94.81 72 TRP A CA 1
ATOM 548 C C . TRP A 1 72 ? -3.768 -11.503 11.270 1.00 94.81 72 TRP A C 1
ATOM 550 O O . TRP A 1 72 ? -4.359 -11.466 12.347 1.00 94.81 72 TRP A O 1
ATOM 560 N N . GLY A 1 73 ? -4.355 -11.935 10.149 1.00 91.75 73 GLY A N 1
ATOM 561 C CA . GLY A 1 73 ? -5.747 -12.382 10.078 1.00 91.75 73 GLY A CA 1
ATOM 562 C C . GLY A 1 73 ? -6.782 -11.260 9.963 1.00 91.75 73 GLY A C 1
ATOM 563 O O . GLY A 1 73 ? -7.960 -11.528 10.188 1.00 91.75 73 GLY A O 1
ATOM 564 N N . TYR A 1 74 ? -6.360 -10.038 9.632 1.00 93.56 74 TYR A N 1
ATOM 565 C CA . TYR A 1 74 ? -7.238 -8.881 9.478 1.00 93.56 74 TYR A CA 1
ATOM 566 C C . TYR A 1 74 ? -6.906 -8.079 8.221 1.00 93.56 74 TYR A C 1
ATOM 568 O O . TYR A 1 74 ? -5.758 -8.055 7.770 1.00 93.56 74 TYR A O 1
ATOM 576 N N . HIS A 1 75 ? -7.903 -7.350 7.722 1.00 92.38 75 HIS A N 1
ATOM 577 C CA . HIS A 1 75 ? -7.683 -6.241 6.801 1.00 92.38 75 HIS A CA 1
ATOM 578 C C . HIS A 1 75 ? -7.299 -4.997 7.592 1.00 92.38 75 HIS A C 1
ATOM 580 O O . HIS A 1 75 ? -8.059 -4.527 8.442 1.00 92.38 75 HIS A O 1
ATOM 586 N N . TRP A 1 76 ? -6.125 -4.459 7.300 1.00 96.19 76 TRP A N 1
ATOM 587 C CA . TRP A 1 76 ? -5.644 -3.191 7.821 1.00 96.19 76 TRP A CA 1
ATOM 588 C C . TRP A 1 76 ? -5.876 -2.128 6.772 1.00 96.19 76 TRP A C 1
ATOM 590 O O . TRP A 1 76 ? -5.428 -2.274 5.643 1.00 96.19 76 TRP A O 1
ATOM 600 N N . VAL A 1 77 ? -6.585 -1.070 7.142 1.00 95.44 77 VAL A N 1
ATOM 601 C CA . VAL A 1 77 ? -7.077 -0.067 6.205 1.00 95.44 77 VAL A CA 1
ATOM 602 C C . VAL A 1 77 ? -6.669 1.318 6.670 1.00 95.44 77 VAL A C 1
ATOM 604 O O . VAL A 1 77 ? -6.897 1.684 7.822 1.00 95.44 77 VAL A O 1
ATOM 607 N N . THR A 1 78 ? -6.069 2.117 5.798 1.00 96.44 78 THR A N 1
ATOM 608 C CA . THR A 1 78 ? -5.651 3.480 6.149 1.00 96.44 78 THR A CA 1
ATOM 609 C C . THR A 1 78 ? -6.779 4.477 5.913 1.00 96.44 78 THR A C 1
ATOM 611 O O . THR A 1 78 ? -7.517 4.407 4.930 1.00 96.44 78 THR A O 1
ATOM 614 N N . GLY A 1 79 ? -6.897 5.417 6.847 1.00 95.69 79 GLY A N 1
ATOM 615 C CA . GLY A 1 79 ? -7.905 6.463 6.863 1.00 95.69 79 GLY A CA 1
ATOM 616 C C . GLY A 1 79 ? -7.314 7.847 7.102 1.00 95.69 79 GLY A C 1
ATOM 617 O O . GLY A 1 79 ? -6.542 8.044 8.046 1.00 95.69 79 GLY A O 1
ATOM 618 N N . GLY A 1 80 ? -7.671 8.820 6.268 1.00 95.62 80 GLY A N 1
ATOM 619 C CA . GLY A 1 80 ? -7.322 10.236 6.429 1.00 95.62 80 GLY A CA 1
ATOM 620 C C . GLY A 1 80 ? -8.272 11.021 7.340 1.00 95.62 80 GLY A C 1
ATOM 621 O O . GLY A 1 80 ? -8.245 12.252 7.312 1.00 95.62 80 GLY A O 1
ATOM 622 N N . ASN A 1 81 ? -9.160 10.335 8.068 1.00 95.94 81 ASN A N 1
ATOM 623 C CA . ASN A 1 81 ? -10.161 10.881 8.987 1.00 95.94 81 ASN A CA 1
ATOM 624 C C . ASN A 1 81 ? -10.920 12.084 8.398 1.00 95.94 81 ASN A C 1
ATOM 626 O O . ASN A 1 81 ? -11.073 13.138 9.021 1.00 95.94 81 ASN A O 1
ATOM 630 N N . SER A 1 82 ? -11.347 11.958 7.143 1.00 94.25 82 SER A N 1
ATOM 631 C CA . SER A 1 82 ? -12.015 13.012 6.375 1.00 94.25 82 SER A CA 1
ATOM 632 C C . SER A 1 82 ? -11.292 14.372 6.374 1.00 94.25 82 SER A C 1
ATOM 634 O O . SER A 1 82 ? -11.926 15.431 6.329 1.00 94.25 82 SER A O 1
ATOM 636 N N . GLY A 1 83 ? -9.958 14.378 6.454 1.00 93.19 83 GLY A N 1
ATOM 637 C CA . GLY A 1 83 ? -9.152 15.600 6.477 1.00 93.19 83 GLY A CA 1
ATOM 638 C C . GLY A 1 83 ? -8.882 16.161 7.869 1.00 93.19 83 GLY A C 1
ATOM 639 O O . GLY A 1 83 ? -8.350 17.269 7.970 1.00 93.19 83 GLY A O 1
ATOM 640 N N . LEU A 1 84 ? -9.270 15.446 8.927 1.00 92.81 84 LEU A N 1
ATOM 641 C CA . LEU A 1 84 ? -9.124 15.870 10.315 1.00 92.81 84 LEU A CA 1
ATOM 642 C C . LEU A 1 84 ? -8.004 15.105 11.019 1.00 92.81 84 LEU A C 1
ATOM 644 O O . LEU A 1 84 ? -7.838 13.910 10.837 1.00 92.81 84 LEU A O 1
ATOM 648 N N . ASP A 1 85 ? -7.299 15.773 11.926 1.00 92.38 85 ASP A N 1
ATOM 649 C CA . ASP A 1 85 ? -6.328 15.103 12.788 1.00 92.38 85 ASP A CA 1
ATOM 650 C C . ASP A 1 85 ? -6.983 14.570 14.083 1.00 92.38 85 ASP A C 1
ATOM 652 O O . ASP A 1 85 ? -7.841 15.247 14.663 1.00 92.38 85 ASP A O 1
ATOM 656 N N . PRO A 1 86 ? -6.538 13.412 14.608 1.00 95.00 86 PRO A N 1
ATOM 657 C CA . PRO A 1 86 ? -5.544 12.518 14.010 1.00 95.00 86 PRO A CA 1
ATOM 658 C C . PRO A 1 86 ? -6.143 11.623 12.912 1.00 95.00 86 PRO A C 1
ATOM 660 O O . PRO A 1 86 ? -7.335 11.334 12.930 1.00 95.00 86 PRO A O 1
ATOM 663 N N . ASN A 1 87 ? -5.290 11.138 12.009 1.00 97.38 87 ASN A N 1
ATOM 664 C CA . ASN A 1 87 ? -5.621 10.083 11.045 1.00 97.38 87 ASN A CA 1
ATOM 665 C C . ASN A 1 87 ? -5.579 8.692 11.693 1.00 97.38 87 ASN A C 1
ATOM 667 O O . ASN A 1 87 ? -4.914 8.507 12.721 1.00 97.38 87 ASN A O 1
ATOM 671 N N . TYR A 1 88 ? -6.214 7.699 11.064 1.00 97.94 88 TYR A N 1
ATOM 672 C CA . TYR A 1 88 ? -6.379 6.365 11.649 1.00 97.94 88 TYR A CA 1
ATOM 673 C C . TYR A 1 88 ? -5.958 5.218 10.725 1.00 97.94 88 TYR A C 1
ATOM 675 O O . TYR A 1 88 ? -5.910 5.349 9.505 1.00 97.94 88 TYR A O 1
ATOM 683 N N . ILE A 1 89 ? -5.626 4.084 11.333 1.00 98.12 89 ILE A N 1
ATOM 684 C CA . ILE A 1 89 ? -5.582 2.766 10.708 1.00 98.12 89 ILE A CA 1
ATOM 685 C C . ILE A 1 89 ? -6.737 1.971 11.317 1.00 98.12 89 ILE A C 1
ATOM 687 O O . ILE A 1 89 ? -6.858 1.864 12.540 1.00 98.12 89 ILE A O 1
ATOM 691 N N . TYR A 1 90 ? -7.609 1.455 10.470 1.00 97.75 90 TYR A N 1
ATOM 692 C CA . TYR A 1 90 ? -8.764 0.649 10.823 1.00 97.75 90 TYR A CA 1
ATOM 693 C C . TYR A 1 90 ? -8.434 -0.826 10.631 1.00 97.75 90 TYR A C 1
ATOM 695 O O . TYR A 1 90 ? -7.716 -1.186 9.704 1.00 97.75 90 TYR A O 1
ATOM 703 N N . GLN A 1 91 ? -8.954 -1.678 11.506 1.00 97.56 91 GLN A N 1
ATOM 704 C CA . GLN A 1 91 ? -8.787 -3.124 11.404 1.00 97.56 91 GLN A CA 1
ATOM 705 C C . GLN A 1 91 ? -10.153 -3.774 11.231 1.00 97.56 91 GLN A C 1
ATOM 707 O O . GLN A 1 91 ? -11.051 -3.537 12.045 1.00 97.56 91 GLN A O 1
ATOM 712 N N . TYR A 1 92 ? -10.286 -4.600 10.198 1.00 94.25 92 TYR A N 1
ATOM 713 C CA . TYR A 1 92 ? -11.498 -5.343 9.881 1.00 94.25 92 TYR A CA 1
ATOM 714 C C . TYR A 1 92 ? -11.258 -6.848 9.944 1.00 94.25 92 TYR A C 1
ATOM 716 O O . TYR A 1 92 ? -10.204 -7.335 9.531 1.00 94.25 92 TYR A O 1
ATOM 724 N N . ASP A 1 93 ? -12.243 -7.581 10.461 1.00 92.00 93 ASP A N 1
ATOM 725 C CA . ASP A 1 93 ? -12.256 -9.043 10.385 1.00 92.00 93 ASP A CA 1
ATOM 726 C C . ASP A 1 93 ? -12.568 -9.549 8.961 1.00 92.00 93 ASP A C 1
ATOM 728 O O . ASP A 1 93 ? -12.838 -8.776 8.040 1.00 92.00 93 ASP A O 1
ATOM 732 N N . ASP A 1 94 ? -12.524 -10.868 8.776 1.00 86.38 94 ASP A N 1
ATOM 733 C CA . ASP A 1 94 ? -12.703 -11.545 7.484 1.00 86.38 94 ASP A CA 1
ATOM 734 C C . ASP A 1 94 ? -14.131 -11.470 6.915 1.00 86.38 94 ASP A C 1
ATOM 736 O O . ASP A 1 94 ? -14.379 -11.915 5.793 1.00 86.38 94 ASP A O 1
ATOM 740 N N . VAL A 1 95 ? -15.073 -10.897 7.666 1.00 87.94 95 VAL A N 1
ATOM 741 C CA . VAL A 1 95 ? -16.455 -10.665 7.233 1.00 87.94 95 VAL A CA 1
ATOM 742 C C . VAL A 1 95 ? -16.816 -9.176 7.177 1.00 87.94 95 VAL A C 1
ATOM 744 O O . VAL A 1 95 ? -17.975 -8.847 6.907 1.00 87.94 95 VAL A O 1
ATOM 747 N N . GLY A 1 96 ? -15.845 -8.280 7.383 1.00 87.56 96 GLY A N 1
ATOM 748 C CA . GLY A 1 96 ? -15.992 -6.837 7.197 1.00 87.56 96 GLY A CA 1
ATOM 749 C C . GLY A 1 96 ? -16.483 -6.064 8.417 1.00 87.56 96 GLY A C 1
ATOM 750 O O . GLY A 1 96 ? -16.970 -4.942 8.274 1.00 87.56 96 GLY A O 1
ATOM 751 N N . ASN A 1 97 ? -16.396 -6.613 9.630 1.00 93.44 97 ASN A N 1
ATOM 752 C CA . ASN A 1 97 ? -16.676 -5.842 10.841 1.00 93.44 97 ASN A CA 1
ATOM 753 C C . ASN A 1 97 ? -15.445 -5.044 11.263 1.00 93.44 97 ASN A C 1
ATOM 755 O O . ASN A 1 97 ? -14.355 -5.597 11.380 1.00 93.44 97 ASN A O 1
ATOM 759 N N . LEU A 1 98 ? -15.636 -3.763 11.583 1.00 96.62 98 LEU A N 1
ATOM 760 C CA . LEU A 1 98 ? -14.607 -2.948 12.224 1.00 96.62 98 LEU A CA 1
ATOM 761 C C . LEU A 1 98 ? -14.344 -3.468 13.647 1.00 96.62 98 LEU A C 1
ATOM 763 O O . LEU A 1 98 ? -15.214 -3.380 14.517 1.00 96.62 98 LEU A O 1
ATOM 767 N N . VAL A 1 99 ? -13.142 -3.985 13.886 1.00 97.88 99 VAL A N 1
ATOM 768 C CA . VAL A 1 99 ? -12.716 -4.572 15.169 1.00 97.88 99 VAL A CA 1
ATOM 769 C C . VAL A 1 99 ? -11.615 -3.770 15.864 1.00 97.88 99 VAL A C 1
ATOM 771 O O . VAL A 1 99 ? -11.405 -3.942 17.065 1.00 97.88 99 VAL A O 1
ATOM 774 N N . GLY A 1 100 ? -10.968 -2.842 15.153 1.00 98.00 100 GLY A N 1
ATOM 775 C CA . GLY A 1 100 ? -9.916 -1.992 15.705 1.00 98.00 100 GLY A CA 1
ATOM 776 C C . GLY A 1 100 ? -9.837 -0.618 15.045 1.00 98.00 100 GLY A C 1
ATOM 777 O O . GLY A 1 100 ? -10.214 -0.421 13.892 1.00 98.00 100 GLY A O 1
ATOM 778 N N . THR A 1 101 ? -9.356 0.366 15.802 1.00 98.44 101 THR A N 1
ATOM 779 C CA . THR A 1 101 ? -9.071 1.720 15.314 1.00 98.44 101 THR A CA 1
ATOM 780 C C . THR A 1 101 ? -7.846 2.242 16.042 1.00 98.44 101 THR A C 1
ATOM 782 O O . THR A 1 101 ? -7.839 2.348 17.270 1.00 98.44 101 THR A O 1
ATOM 785 N N . TYR A 1 102 ? -6.817 2.572 15.274 1.00 98.31 102 TYR A N 1
ATOM 786 C CA . TYR A 1 102 ? -5.492 2.912 15.768 1.00 98.31 102 TYR A CA 1
ATOM 787 C C . TYR A 1 102 ? -5.063 4.245 15.187 1.00 98.31 102 TYR A C 1
ATOM 789 O O . TYR A 1 102 ? -5.344 4.549 14.035 1.00 98.31 102 TYR A O 1
ATOM 797 N N . GLN A 1 103 ? -4.400 5.070 15.982 1.00 97.50 103 GLN A N 1
ATOM 798 C CA . GLN A 1 103 ? -3.946 6.373 15.522 1.00 97.50 103 GLN A CA 1
ATOM 799 C C . GLN A 1 103 ? -2.674 6.222 14.667 1.00 97.50 103 GLN A C 1
ATOM 801 O O . GLN A 1 103 ? -1.700 5.614 15.107 1.00 97.50 103 GLN A O 1
ATOM 806 N N . GLN A 1 104 ? -2.657 6.833 13.478 1.00 97.19 104 GLN A N 1
ATOM 807 C CA . GLN A 1 104 ? -1.426 6.996 12.696 1.00 97.19 104 GLN A CA 1
ATOM 808 C C . GLN A 1 104 ? -0.439 7.921 13.423 1.00 97.19 104 GLN A C 1
ATOM 810 O O . GLN A 1 104 ? -0.820 8.738 14.268 1.00 97.19 104 GLN A O 1
ATOM 815 N N . MET A 1 105 ? 0.842 7.850 13.063 1.00 92.94 105 MET A N 1
ATOM 816 C CA . MET A 1 105 ? 1.863 8.712 13.648 1.00 92.94 105 MET A CA 1
ATOM 817 C C . MET A 1 105 ? 1.503 10.202 13.546 1.00 92.94 105 MET A C 1
ATOM 819 O O . MET A 1 105 ? 0.930 10.681 12.563 1.00 92.94 105 MET A O 1
ATOM 823 N N . ALA A 1 106 ? 1.864 10.954 14.586 1.00 88.69 106 ALA A N 1
ATOM 824 C CA . ALA A 1 106 ? 1.583 12.380 14.645 1.00 88.69 106 ALA A CA 1
ATOM 825 C C . ALA A 1 106 ? 2.246 13.123 13.473 1.00 88.69 106 ALA A C 1
ATOM 827 O O . ALA A 1 106 ? 3.439 12.958 13.219 1.00 88.69 106 ALA A O 1
ATOM 828 N N . GLY A 1 107 ? 1.476 13.979 12.798 1.00 84.00 107 GLY A N 1
ATOM 829 C CA . GLY A 1 107 ? 1.951 14.759 11.652 1.00 84.00 107 GLY A CA 1
ATOM 830 C C . GLY A 1 107 ? 1.688 14.123 10.285 1.00 84.00 107 GLY A C 1
ATOM 831 O O . GLY A 1 107 ? 2.091 14.714 9.283 1.00 84.00 107 GLY A O 1
ATOM 832 N N . SER A 1 108 ? 0.998 12.977 10.232 1.00 87.81 108 SER A N 1
ATOM 833 C CA . SER A 1 108 ? 0.362 12.500 9.000 1.00 87.81 108 SER A CA 1
ATOM 834 C C . SER A 1 108 ? -0.523 13.613 8.416 1.00 87.81 108 SER A C 1
ATOM 836 O O . SER A 1 108 ? -1.255 14.270 9.148 1.00 87.81 108 SER A O 1
ATOM 838 N N . ASN A 1 109 ? -0.395 13.911 7.118 1.00 89.31 109 ASN A N 1
ATOM 839 C CA . ASN A 1 109 ? -1.165 14.999 6.489 1.00 89.31 109 ASN A CA 1
ATOM 840 C C . ASN A 1 109 ? -2.656 14.633 6.390 1.00 89.31 109 ASN A C 1
ATOM 842 O O . ASN A 1 109 ? -2.983 13.471 6.537 1.00 89.31 109 ASN A O 1
ATOM 846 N N . GLY A 1 110 ? -3.566 15.563 6.078 1.00 89.50 110 GLY A N 1
ATOM 847 C CA . GLY A 1 110 ? -5.025 15.297 6.073 1.00 89.50 110 GLY A CA 1
ATOM 848 C C . GLY A 1 110 ? -5.541 14.211 5.109 1.00 89.50 110 GLY A C 1
ATOM 849 O O . GLY A 1 110 ? -6.741 13.998 4.998 1.00 89.50 110 GLY A O 1
ATOM 850 N N . TRP A 1 111 ? -4.662 13.534 4.380 1.00 92.56 111 TRP A N 1
ATOM 851 C CA . TRP A 1 111 ? -5.019 12.339 3.631 1.00 92.56 111 TRP A CA 1
ATOM 852 C C . TRP A 1 111 ? -4.607 11.043 4.347 1.00 92.56 111 TRP A C 1
ATOM 854 O O . TRP A 1 111 ? -5.034 9.987 3.931 1.00 92.56 111 TRP A O 1
ATOM 864 N N . GLY A 1 112 ? -3.786 11.060 5.395 1.00 95.19 112 GLY A N 1
ATOM 865 C CA . GLY A 1 112 ? -3.320 9.830 6.039 1.00 95.19 112 GLY A CA 1
ATOM 866 C C . GLY A 1 112 ? -2.154 9.165 5.312 1.00 95.19 112 GLY A C 1
ATOM 867 O O . GLY A 1 112 ? -1.549 9.752 4.411 1.00 95.19 112 GLY A O 1
ATOM 868 N N . LEU A 1 113 ? -1.846 7.929 5.698 1.00 96.00 113 LEU A N 1
ATOM 869 C CA . LEU A 1 113 ? -1.070 6.991 4.886 1.00 96.00 113 LEU A CA 1
ATOM 870 C C . LEU A 1 113 ? -1.860 6.659 3.607 1.00 96.00 113 LEU A C 1
ATOM 872 O O . LEU A 1 113 ? -3.088 6.672 3.625 1.00 96.00 113 LEU A O 1
ATOM 876 N N . ARG A 1 114 ? -1.164 6.425 2.491 1.00 93.62 114 ARG A N 1
ATOM 877 C CA . ARG A 1 114 ? -1.769 5.964 1.230 1.00 93.62 114 ARG A CA 1
ATOM 878 C C . ARG A 1 114 ? -2.001 4.457 1.313 1.00 93.62 114 ARG A C 1
ATOM 880 O O . ARG A 1 114 ? -2.703 4.014 2.211 1.00 93.62 114 ARG A O 1
ATOM 887 N N . ASP A 1 115 ? -1.371 3.701 0.436 1.00 94.94 115 ASP A N 1
ATOM 888 C CA . ASP A 1 115 ? -1.390 2.251 0.434 1.00 94.94 115 ASP A CA 1
ATOM 889 C C . ASP A 1 115 ? -0.630 1.644 1.627 1.00 94.94 115 ASP A C 1
ATOM 891 O O . ASP A 1 115 ? 0.074 2.353 2.365 1.00 94.94 115 ASP A O 1
ATOM 895 N N . LEU A 1 116 ? -0.779 0.333 1.803 1.00 96.44 116 LEU A N 1
ATOM 896 C CA . LEU A 1 116 ? -0.048 -0.458 2.785 1.00 96.44 116 LEU A CA 1
ATOM 897 C C . LEU A 1 116 ? 0.697 -1.603 2.097 1.00 96.44 116 LEU A C 1
ATOM 899 O O . LEU A 1 116 ? 0.224 -2.143 1.111 1.00 96.44 116 LEU A O 1
ATOM 903 N N . ALA A 1 117 ? 1.849 -1.971 2.649 1.00 96.00 117 ALA A N 1
ATOM 904 C CA . ALA A 1 117 ? 2.531 -3.224 2.346 1.00 96.00 117 ALA A CA 1
ATOM 905 C C . ALA A 1 117 ? 3.122 -3.818 3.629 1.00 96.00 117 ALA A C 1
ATOM 907 O O . ALA A 1 117 ? 3.344 -3.095 4.604 1.00 96.00 117 ALA A O 1
ATOM 908 N N . GLU A 1 118 ? 3.404 -5.114 3.647 1.00 95.69 118 GLU A N 1
ATOM 909 C CA . GLU A 1 118 ? 3.879 -5.806 4.847 1.00 95.69 118 GLU A CA 1
ATOM 910 C C . GLU A 1 118 ? 5.269 -6.437 4.716 1.00 95.69 118 GLU A C 1
ATOM 912 O O . GLU A 1 118 ? 5.767 -6.700 3.623 1.00 95.69 118 GLU A O 1
ATOM 917 N N . ASP A 1 119 ? 5.911 -6.658 5.862 1.00 94.50 119 ASP A N 1
ATOM 918 C CA . ASP A 1 119 ? 6.992 -7.629 6.024 1.00 94.50 119 ASP A CA 1
ATOM 919 C C . ASP A 1 119 ? 6.663 -8.597 7.163 1.00 94.50 119 ASP A C 1
ATOM 921 O O . ASP A 1 119 ? 5.598 -8.510 7.752 1.00 94.50 119 ASP A O 1
ATOM 925 N N . GLU A 1 120 ? 7.573 -9.499 7.528 1.00 93.06 120 GLU A N 1
ATOM 926 C CA . GLU A 1 120 ? 7.341 -10.496 8.584 1.00 93.06 120 GLU A CA 1
ATOM 927 C C . GLU A 1 120 ? 6.802 -9.895 9.901 1.00 93.06 120 GLU A C 1
ATOM 929 O O . GLU A 1 120 ? 5.931 -10.498 10.534 1.00 93.06 120 GLU A O 1
ATOM 934 N N . ASP A 1 121 ? 7.247 -8.691 10.269 1.00 95.94 121 ASP A N 1
ATOM 935 C CA . ASP A 1 121 ? 7.043 -8.100 11.591 1.00 95.94 121 ASP A CA 1
ATOM 936 C C . ASP A 1 121 ? 6.029 -6.946 11.617 1.00 95.94 121 ASP A C 1
ATOM 938 O O . ASP A 1 121 ? 5.465 -6.687 12.680 1.00 95.94 121 ASP A O 1
ATOM 942 N N . TYR A 1 122 ? 5.797 -6.232 10.508 1.00 98.12 122 TYR A N 1
ATOM 943 C CA . TYR A 1 122 ? 5.019 -4.984 10.507 1.00 98.12 122 TYR A CA 1
ATOM 944 C C . TYR A 1 122 ? 4.197 -4.769 9.229 1.00 98.12 122 TYR A C 1
ATOM 946 O O . TYR A 1 122 ? 4.475 -5.333 8.171 1.00 98.12 122 TYR A O 1
ATOM 954 N N . ILE A 1 123 ? 3.201 -3.883 9.323 1.00 98.06 123 ILE A N 1
ATOM 955 C CA . ILE A 1 123 ? 2.634 -3.190 8.156 1.00 98.06 123 ILE A CA 1
ATOM 956 C C . ILE A 1 123 ? 3.309 -1.828 7.988 1.00 98.06 123 ILE A C 1
ATOM 958 O O . ILE A 1 123 ? 3.658 -1.172 8.971 1.00 98.06 123 ILE A O 1
ATOM 962 N N . TYR A 1 124 ? 3.447 -1.380 6.748 1.00 98.06 124 TYR A N 1
ATOM 963 C CA . TYR A 1 124 ? 4.086 -0.128 6.368 1.00 98.06 124 TYR A CA 1
ATOM 964 C C . TYR A 1 124 ? 3.168 0.675 5.466 1.00 98.06 124 TYR A C 1
ATOM 966 O O . TYR A 1 124 ? 2.645 0.149 4.492 1.00 98.06 124 TYR A O 1
ATOM 974 N N . GLY A 1 125 ? 3.033 1.967 5.743 1.00 97.06 125 GLY A N 1
ATOM 975 C CA . GLY A 1 125 ? 2.360 2.908 4.849 1.00 97.06 125 GLY A CA 1
ATOM 976 C C . GLY A 1 125 ? 3.164 4.184 4.682 1.00 97.06 125 GLY A C 1
ATOM 977 O O . GLY A 1 125 ? 4.164 4.397 5.365 1.00 97.06 125 GLY A O 1
ATOM 978 N N . SER A 1 126 ? 2.716 5.076 3.802 1.00 96.50 126 SER A N 1
ATOM 979 C CA . SER A 1 126 ? 3.433 6.328 3.562 1.00 96.50 126 SER A CA 1
ATOM 980 C C . SER A 1 126 ? 2.505 7.522 3.362 1.00 96.50 126 SER A C 1
ATOM 982 O O . SER A 1 126 ? 1.560 7.481 2.576 1.00 96.50 126 SER A O 1
ATOM 984 N N . PHE A 1 127 ? 2.804 8.621 4.058 1.00 95.12 127 PHE A N 1
ATOM 985 C CA . PHE A 1 127 ? 2.251 9.956 3.781 1.00 95.12 127 PHE A CA 1
ATOM 986 C C . PHE A 1 127 ? 3.342 10.980 3.426 1.00 95.12 127 PHE A C 1
ATOM 988 O O . PHE A 1 127 ? 3.029 12.134 3.116 1.00 95.12 127 PHE A O 1
ATOM 995 N N . SER A 1 128 ? 4.610 10.571 3.517 1.00 95.25 128 SER A N 1
ATOM 996 C CA . SER A 1 128 ? 5.811 11.391 3.361 1.00 95.25 128 SER A CA 1
ATOM 997 C C . SER A 1 128 ? 6.862 10.637 2.534 1.00 95.25 128 SER A C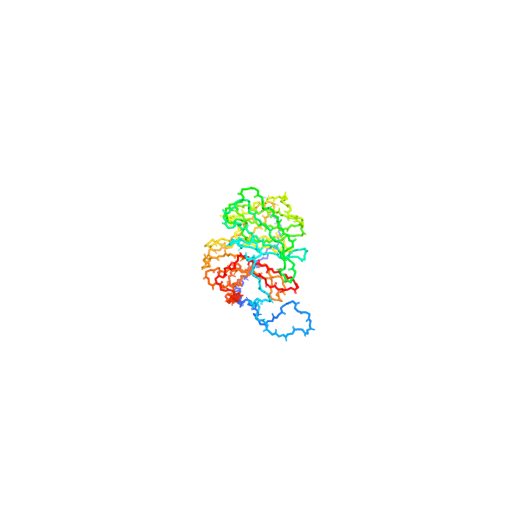 1
ATOM 999 O O . SER A 1 128 ? 6.551 9.629 1.914 1.00 95.25 128 SER A O 1
ATOM 1001 N N . MET A 1 129 ? 8.125 11.071 2.540 1.00 95.12 129 MET A N 1
ATOM 1002 C CA . MET A 1 129 ? 9.191 10.316 1.867 1.00 95.12 129 MET A CA 1
ATOM 1003 C C . MET A 1 129 ? 9.505 8.961 2.524 1.00 95.12 129 MET A C 1
ATOM 1005 O O . MET A 1 129 ? 10.185 8.122 1.935 1.00 95.12 129 MET A O 1
ATOM 1009 N N . ASN A 1 130 ? 9.031 8.739 3.747 1.00 96.19 130 ASN A N 1
ATOM 1010 C CA . ASN A 1 130 ? 9.307 7.519 4.487 1.00 96.19 130 ASN A CA 1
ATOM 1011 C C . ASN A 1 130 ? 8.136 6.534 4.456 1.00 96.19 130 ASN A C 1
ATOM 1013 O O . ASN A 1 130 ? 6.985 6.913 4.224 1.00 96.19 130 ASN A O 1
ATOM 1017 N N . LEU A 1 131 ? 8.466 5.276 4.733 1.00 97.62 131 LEU A N 1
ATOM 1018 C CA . LEU A 1 131 ? 7.540 4.200 5.047 1.00 97.62 131 LEU A CA 1
ATOM 1019 C C . LEU A 1 131 ? 7.496 4.048 6.567 1.00 97.62 131 LEU A C 1
ATOM 1021 O O . LEU A 1 131 ? 8.510 3.730 7.191 1.00 97.62 131 LEU A O 1
ATOM 1025 N N . ASP A 1 132 ? 6.328 4.289 7.146 1.00 97.88 132 ASP A N 1
ATOM 1026 C CA . ASP A 1 132 ? 6.080 4.283 8.582 1.00 97.88 132 ASP A CA 1
ATOM 1027 C C . ASP A 1 132 ? 5.464 2.943 8.994 1.00 97.88 132 ASP A C 1
ATOM 1029 O O . ASP A 1 132 ? 4.438 2.536 8.447 1.00 97.88 132 ASP A O 1
ATOM 1033 N N . ALA A 1 133 ? 6.115 2.266 9.939 1.00 98.12 133 ALA A N 1
ATOM 1034 C CA . ALA A 1 133 ? 5.826 0.895 10.346 1.00 98.12 133 ALA A CA 1
ATOM 1035 C C . ALA A 1 133 ? 4.918 0.835 11.577 1.00 98.12 133 ALA A C 1
ATOM 1037 O O . ALA A 1 133 ? 5.123 1.596 12.533 1.00 98.12 133 ALA A O 1
ATOM 1038 N N . TYR A 1 134 ? 3.990 -0.120 11.588 1.00 98.62 134 TYR A N 1
ATOM 1039 C CA . TYR A 1 134 ? 3.074 -0.377 12.696 1.00 98.62 134 TYR A CA 1
ATOM 1040 C C . TYR A 1 134 ? 3.050 -1.864 13.061 1.00 98.62 134 TYR A C 1
ATOM 1042 O O . TYR A 1 134 ? 3.140 -2.718 12.180 1.00 98.62 134 TYR A O 1
ATOM 1050 N N . ASP A 1 135 ? 2.944 -2.161 14.358 1.00 98.25 135 ASP A N 1
ATOM 1051 C CA . ASP A 1 135 ? 2.871 -3.528 14.895 1.00 98.25 135 ASP A CA 1
ATOM 1052 C C . ASP A 1 135 ? 1.442 -4.105 14.911 1.00 98.25 135 ASP A C 1
ATOM 1054 O O . ASP A 1 135 ? 0.465 -3.431 14.581 1.00 98.25 135 ASP A O 1
ATOM 1058 N N . GLU A 1 136 ? 1.320 -5.365 15.342 1.00 97.50 136 GLU A N 1
ATOM 1059 C CA . GLU A 1 136 ? 0.056 -6.115 15.444 1.00 97.50 136 GLU A CA 1
ATOM 1060 C C . GLU A 1 136 ? -0.972 -5.507 16.409 1.00 97.50 136 GLU A C 1
ATOM 1062 O O . GLU A 1 136 ? -2.150 -5.869 16.390 1.00 97.50 136 GLU A O 1
ATOM 1067 N N . PHE A 1 137 ? -0.544 -4.557 17.240 1.00 97.38 137 PHE A N 1
ATOM 1068 C CA . PHE A 1 137 ? -1.390 -3.814 18.167 1.00 97.38 137 PHE A CA 1
ATOM 1069 C C . PHE A 1 137 ? -1.705 -2.398 17.658 1.00 97.38 137 PHE A C 1
ATOM 1071 O O . PHE A 1 137 ? -2.320 -1.617 18.388 1.00 97.38 137 PHE A O 1
ATOM 1078 N N . GLY A 1 138 ? -1.284 -2.063 16.433 1.00 97.06 138 GLY A N 1
ATOM 1079 C CA . GLY A 1 138 ? -1.477 -0.767 15.794 1.00 97.06 138 GLY A CA 1
ATOM 1080 C C . GLY A 1 138 ? -0.592 0.351 16.349 1.00 97.06 138 GLY A C 1
ATOM 1081 O O . GLY A 1 138 ? -0.892 1.528 16.139 1.00 97.06 138 GLY A O 1
ATOM 1082 N N . ASN A 1 139 ? 0.487 0.029 17.071 1.00 97.69 139 ASN A N 1
ATOM 1083 C CA . ASN A 1 139 ? 1.435 1.038 17.535 1.00 97.69 139 ASN A CA 1
ATOM 1084 C C . ASN A 1 139 ? 2.414 1.394 16.418 1.00 97.69 139 ASN A C 1
ATOM 1086 O O . ASN A 1 139 ? 2.957 0.508 15.768 1.00 97.69 139 ASN A O 1
ATOM 1090 N N . TYR A 1 140 ? 2.718 2.682 16.261 1.00 97.75 140 TYR A N 1
ATOM 1091 C CA . TYR A 1 140 ? 3.851 3.117 15.444 1.00 97.75 140 TYR A CA 1
ATOM 1092 C C . TYR A 1 140 ? 5.175 2.614 16.042 1.00 97.75 140 TYR A C 1
ATOM 1094 O O . TYR A 1 140 ? 5.431 2.803 17.236 1.00 97.75 140 TYR A O 1
ATOM 1102 N N . VAL A 1 141 ? 6.037 2.039 15.202 1.00 98.00 141 VAL A N 1
ATOM 1103 C CA . VAL A 1 141 ? 7.300 1.412 15.620 1.00 98.00 141 VAL A CA 1
ATOM 1104 C C . VAL A 1 141 ? 8.514 2.170 15.096 1.00 98.00 141 VAL A C 1
ATOM 1106 O O . VAL A 1 141 ? 9.390 2.569 15.867 1.00 98.00 141 VAL A O 1
ATOM 1109 N N . THR A 1 142 ? 8.599 2.353 13.780 1.00 96.19 142 THR A N 1
ATOM 1110 C CA . THR A 1 142 ? 9.779 2.914 13.113 1.00 96.19 142 THR A CA 1
ATOM 1111 C C . THR A 1 142 ? 9.413 3.527 11.765 1.00 96.19 142 THR A C 1
ATOM 1113 O O . THR A 1 142 ? 8.271 3.455 11.327 1.00 96.19 142 THR A O 1
ATOM 1116 N N . SER A 1 143 ? 10.397 4.131 11.107 1.00 96.38 143 SER A N 1
ATOM 1117 C CA . SER A 1 143 ? 10.258 4.746 9.793 1.00 96.38 143 SER A CA 1
ATOM 1118 C C . SER A 1 143 ? 11.515 4.464 8.971 1.00 96.38 143 SER A C 1
ATOM 1120 O O . SER A 1 143 ? 12.635 4.636 9.469 1.00 96.38 143 SER A O 1
ATOM 1122 N N . ILE A 1 144 ? 11.347 4.003 7.730 1.00 96.69 144 ILE A N 1
ATOM 1123 C CA . ILE A 1 144 ? 12.446 3.728 6.792 1.00 96.69 144 ILE A CA 1
ATOM 1124 C C . ILE A 1 144 ? 12.338 4.645 5.567 1.00 96.69 144 ILE A C 1
ATOM 1126 O O . ILE A 1 144 ? 11.232 4.960 5.133 1.00 96.69 144 ILE A O 1
ATOM 1130 N N . PRO A 1 145 ? 13.457 5.108 4.986 1.00 97.06 145 PRO A N 1
ATOM 1131 C CA . PRO A 1 145 ? 13.400 5.989 3.825 1.00 97.06 145 PRO A CA 1
ATOM 1132 C C . PRO A 1 145 ? 12.910 5.239 2.579 1.00 97.06 145 PRO A C 1
ATOM 1134 O O . PRO A 1 145 ? 13.344 4.108 2.339 1.00 97.06 145 PRO A O 1
ATOM 1137 N N . GLY A 1 146 ? 12.068 5.899 1.781 1.00 96.44 146 GLY A N 1
ATOM 1138 C CA . GLY A 1 146 ? 11.650 5.489 0.440 1.00 96.44 146 GLY A CA 1
ATOM 1139 C C . GLY A 1 146 ? 12.070 6.509 -0.633 1.00 96.44 146 GLY A C 1
ATOM 1140 O O . GLY A 1 146 ? 12.611 7.571 -0.303 1.00 96.44 146 GLY A O 1
ATOM 1141 N N . PRO A 1 147 ? 11.896 6.183 -1.925 1.00 94.81 147 PRO A N 1
ATOM 1142 C CA . PRO A 1 147 ? 12.289 7.056 -3.031 1.00 94.81 147 PRO A CA 1
ATOM 1143 C C . PRO A 1 147 ? 11.244 8.114 -3.419 1.00 94.81 147 PRO A C 1
ATOM 1145 O O . PRO A 1 147 ? 11.601 9.032 -4.154 1.00 94.81 147 PRO A O 1
ATOM 1148 N N . GLU A 1 148 ? 9.997 8.006 -2.950 1.00 93.94 148 GLU A N 1
ATOM 1149 C CA . GLU A 1 148 ? 8.874 8.858 -3.373 1.00 93.94 148 GLU A CA 1
ATOM 1150 C C . GLU A 1 148 ? 8.199 9.598 -2.215 1.00 93.94 148 GLU A C 1
ATOM 1152 O O . GLU A 1 148 ? 8.343 9.196 -1.066 1.00 93.94 148 GLU A O 1
ATOM 1157 N N . ASN A 1 149 ? 7.465 10.686 -2.492 1.00 94.25 149 ASN A N 1
ATOM 1158 C CA . ASN A 1 149 ? 6.799 11.502 -1.462 1.00 94.25 149 ASN A CA 1
ATOM 1159 C C . ASN A 1 149 ? 5.355 11.920 -1.843 1.00 94.25 149 ASN A C 1
ATOM 1161 O O . ASN A 1 149 ? 5.167 13.005 -2.405 1.00 94.25 149 ASN A O 1
ATOM 1165 N N . PRO A 1 150 ? 4.323 11.151 -1.443 1.00 94.56 150 PRO A N 1
ATOM 1166 C CA . PRO A 1 150 ? 4.407 9.900 -0.692 1.00 94.56 150 PRO A CA 1
ATOM 1167 C C . PRO A 1 150 ? 4.820 8.718 -1.569 1.00 94.56 150 PRO A C 1
ATOM 1169 O O . PRO A 1 150 ? 4.626 8.729 -2.781 1.00 94.56 150 PRO A O 1
ATOM 1172 N N . ASN A 1 151 ? 5.287 7.648 -0.937 1.00 95.62 151 ASN A N 1
ATOM 1173 C CA . ASN A 1 151 ? 5.360 6.344 -1.589 1.00 95.62 151 ASN A CA 1
ATOM 1174 C C . ASN A 1 151 ? 3.912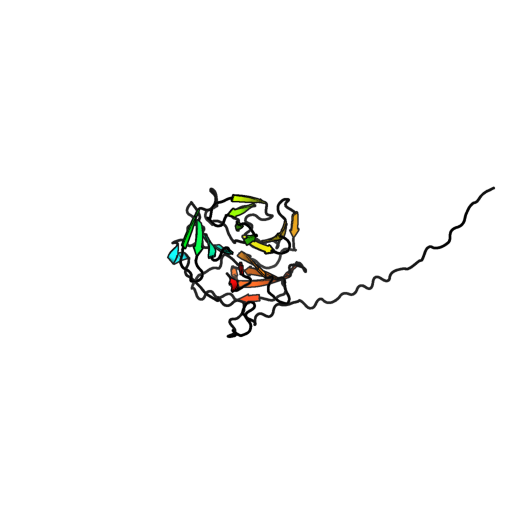 5.832 -1.707 1.00 95.62 151 ASN A C 1
ATOM 1176 O O . ASN A 1 151 ? 3.354 5.328 -0.740 1.00 95.62 151 ASN A O 1
ATOM 1180 N N . ARG A 1 152 ? 3.218 6.155 -2.805 1.00 94.56 152 ARG A N 1
ATOM 1181 C CA . ARG A 1 152 ? 1.746 6.121 -2.824 1.00 94.56 152 ARG A CA 1
ATOM 1182 C C . ARG A 1 152 ? 1.171 4.725 -2.985 1.00 94.56 152 ARG A C 1
ATOM 1184 O O . ARG A 1 152 ? 0.256 4.389 -2.250 1.00 94.56 152 ARG A O 1
ATOM 1191 N N . ALA A 1 153 ? 1.647 3.998 -3.984 1.00 94.69 153 ALA A N 1
ATOM 1192 C CA . ALA A 1 153 ? 1.274 2.623 -4.279 1.00 94.69 153 ALA A CA 1
ATOM 1193 C C . ALA A 1 153 ? 2.424 1.744 -3.793 1.00 94.69 153 ALA A C 1
ATOM 1195 O O . ALA A 1 153 ? 3.526 1.948 -4.288 1.00 94.69 153 ALA A O 1
ATOM 1196 N N . LEU A 1 154 ? 2.214 0.847 -2.833 1.00 95.31 154 LEU A N 1
ATOM 1197 C CA . LEU A 1 154 ? 3.287 0.164 -2.107 1.00 95.31 154 LEU A CA 1
ATOM 1198 C C . LEU A 1 154 ? 3.171 -1.341 -2.267 1.00 95.31 154 LEU A C 1
ATOM 1200 O O . LEU A 1 154 ? 2.118 -1.887 -2.018 1.00 95.31 154 LEU A O 1
ATOM 1204 N N . ALA A 1 155 ? 4.264 -2.026 -2.580 1.00 95.81 155 ALA A N 1
ATOM 1205 C CA . ALA A 1 155 ? 4.305 -3.481 -2.480 1.00 95.81 155 ALA A CA 1
ATOM 1206 C C . ALA A 1 155 ? 5.677 -3.947 -2.002 1.00 95.81 155 ALA A C 1
ATOM 1208 O O . ALA A 1 155 ? 6.675 -3.237 -2.153 1.00 95.81 155 ALA A O 1
ATOM 1209 N N . ARG A 1 156 ? 5.751 -5.163 -1.467 1.00 94.94 156 ARG A N 1
ATOM 1210 C CA . ARG A 1 156 ? 7.015 -5.801 -1.104 1.00 94.94 156 ARG A CA 1
ATOM 1211 C C . ARG A 1 156 ? 7.071 -7.207 -1.672 1.00 94.94 156 ARG A C 1
ATOM 1213 O O . ARG A 1 156 ? 6.104 -7.949 -1.603 1.00 94.94 156 ARG A O 1
ATOM 1220 N N . ASP A 1 157 ? 8.220 -7.557 -2.229 1.00 93.62 157 ASP A N 1
ATOM 1221 C CA . ASP A 1 157 ? 8.558 -8.937 -2.554 1.00 93.62 157 ASP A CA 1
ATOM 1222 C C . ASP A 1 157 ? 8.945 -9.664 -1.250 1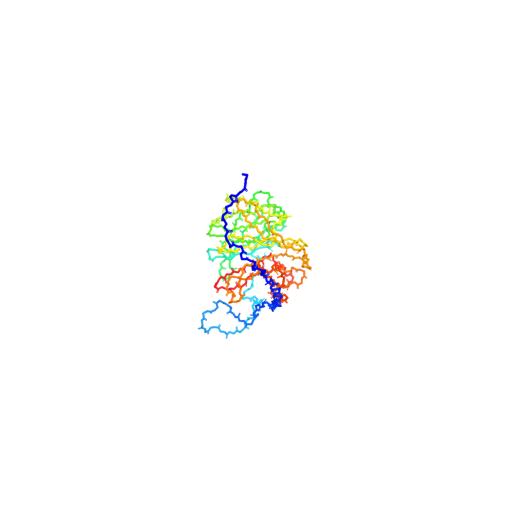.00 93.62 157 ASP A C 1
ATOM 1224 O O . ASP A 1 157 ? 9.967 -9.306 -0.646 1.00 93.62 157 ASP A O 1
ATOM 1228 N N . PRO A 1 158 ? 8.164 -10.658 -0.789 1.00 90.81 158 PRO A N 1
ATOM 1229 C CA . PRO A 1 158 ? 8.431 -11.336 0.475 1.00 90.81 158 PRO A CA 1
ATOM 1230 C C . PRO A 1 158 ? 9.696 -12.206 0.432 1.00 90.81 158 PRO A C 1
ATOM 1232 O O . PRO A 1 158 ? 10.349 -12.364 1.463 1.00 90.81 158 PRO A O 1
ATOM 1235 N N . ASP A 1 159 ? 10.099 -12.708 -0.741 1.00 90.06 159 ASP A N 1
ATOM 1236 C CA . ASP A 1 159 ? 11.260 -13.594 -0.882 1.00 90.06 159 ASP A CA 1
ATOM 1237 C C . ASP A 1 159 ? 12.581 -12.816 -0.888 1.00 90.06 159 ASP A C 1
ATOM 1239 O O . ASP A 1 159 ? 13.604 -13.285 -0.377 1.00 90.06 159 ASP A O 1
ATOM 1243 N N . THR A 1 160 ? 12.590 -11.625 -1.495 1.00 90.81 160 THR A N 1
ATOM 1244 C CA . THR A 1 160 ? 13.813 -10.815 -1.643 1.00 90.81 160 THR A CA 1
ATOM 1245 C C . THR A 1 160 ? 13.883 -9.622 -0.693 1.00 90.81 160 THR A C 1
ATOM 1247 O O . THR A 1 160 ? 14.962 -9.056 -0.496 1.00 90.81 160 THR A O 1
ATOM 1250 N N . GLY A 1 161 ? 12.752 -9.225 -0.107 1.00 92.31 161 GLY A N 1
ATOM 1251 C CA . GLY A 1 161 ? 12.616 -8.018 0.703 1.00 92.31 161 GLY A CA 1
ATOM 1252 C C . GLY A 1 161 ? 12.731 -6.715 -0.092 1.00 92.31 161 GLY A C 1
ATOM 1253 O O . GLY A 1 161 ? 12.906 -5.650 0.508 1.00 92.31 161 GLY A O 1
ATOM 1254 N N . VAL A 1 162 ? 12.676 -6.784 -1.427 1.00 94.44 162 VAL A N 1
ATOM 1255 C CA . VAL A 1 162 ? 12.660 -5.608 -2.300 1.00 94.44 162 VAL A CA 1
ATOM 1256 C C . VAL A 1 162 ? 11.294 -4.941 -2.219 1.00 94.44 162 VAL A C 1
ATOM 1258 O O . VAL A 1 162 ? 10.259 -5.570 -2.422 1.00 94.44 162 VAL A O 1
ATOM 1261 N N . TRP A 1 163 ? 11.306 -3.643 -1.958 1.00 96.50 163 TRP A N 1
ATOM 1262 C CA . TRP A 1 163 ? 10.130 -2.792 -1.973 1.00 96.50 163 TRP A CA 1
ATOM 1263 C C . TRP A 1 163 ? 9.876 -2.237 -3.363 1.00 96.50 163 TRP A C 1
ATOM 1265 O O . TRP A 1 163 ? 10.807 -1.999 -4.134 1.00 96.50 163 TRP A O 1
ATOM 1275 N N . TRP A 1 164 ? 8.615 -1.950 -3.636 1.00 96.12 164 TRP A N 1
ATOM 1276 C CA . TRP A 1 164 ? 8.147 -1.326 -4.855 1.00 96.12 164 TRP A CA 1
ATOM 1277 C C . TRP A 1 164 ? 7.264 -0.139 -4.512 1.00 96.12 164 TRP A C 1
ATOM 1279 O O . TRP A 1 164 ? 6.454 -0.205 -3.588 1.00 96.12 164 TRP A O 1
ATOM 1289 N N . THR A 1 165 ? 7.438 0.958 -5.245 1.00 95.88 165 THR A N 1
ATOM 1290 C CA . THR A 1 165 ? 6.549 2.109 -5.132 1.00 95.88 165 THR A CA 1
ATOM 1291 C C . THR A 1 165 ? 6.324 2.816 -6.457 1.00 95.88 165 THR A C 1
ATOM 1293 O O . THR A 1 165 ? 7.140 2.733 -7.375 1.00 95.88 165 THR A O 1
ATOM 1296 N N . GLY A 1 166 ? 5.231 3.562 -6.541 1.00 92.75 166 GLY A N 1
ATOM 1297 C CA . GLY A 1 166 ? 5.020 4.588 -7.552 1.00 92.75 166 GLY A CA 1
ATOM 1298 C C . GLY A 1 166 ? 4.081 5.669 -7.031 1.00 92.75 166 GLY A C 1
ATOM 1299 O O . GLY A 1 166 ? 3.276 5.417 -6.134 1.00 92.75 166 GLY A O 1
ATOM 1300 N N . ASP A 1 167 ? 4.174 6.861 -7.613 1.00 91.88 167 ASP A N 1
ATOM 1301 C CA . ASP A 1 167 ? 3.219 7.950 -7.407 1.00 91.88 167 ASP A CA 1
ATOM 1302 C C . ASP A 1 167 ? 2.775 8.496 -8.769 1.00 91.88 167 ASP A C 1
ATOM 1304 O O . ASP A 1 167 ? 3.589 8.621 -9.674 1.00 91.88 167 ASP A O 1
ATOM 1308 N N . PHE A 1 168 ? 1.479 8.760 -8.948 1.00 88.81 168 PHE A N 1
ATOM 1309 C CA . PHE A 1 168 ? 0.866 9.330 -10.156 1.00 88.81 168 PHE A CA 1
ATOM 1310 C C . PHE A 1 168 ? 1.615 9.053 -11.478 1.00 88.81 168 PHE A C 1
ATOM 1312 O O . PHE A 1 168 ? 1.496 7.958 -12.027 1.00 88.81 168 PHE A O 1
ATOM 1319 N N . TYR A 1 169 ? 2.361 10.051 -11.973 1.00 85.56 169 TYR A N 1
ATOM 1320 C CA . TYR A 1 169 ? 3.082 10.075 -13.252 1.00 85.56 169 TYR A CA 1
ATOM 1321 C C . TYR A 1 169 ? 4.527 9.578 -13.145 1.00 85.56 169 TYR A C 1
ATOM 1323 O O . TYR A 1 169 ? 5.204 9.434 -14.166 1.00 85.56 169 TYR A O 1
ATOM 1331 N N . ASP A 1 170 ? 5.014 9.371 -11.930 1.00 88.38 170 ASP A N 1
ATOM 1332 C CA . ASP A 1 170 ? 6.390 8.985 -11.683 1.00 88.38 170 ASP A CA 1
ATOM 1333 C C . ASP A 1 170 ? 6.624 7.534 -12.121 1.00 88.38 170 ASP A C 1
ATOM 1335 O O . ASP A 1 170 ? 5.671 6.768 -12.309 1.00 88.38 170 ASP A O 1
ATOM 1339 N N . PRO A 1 171 ? 7.879 7.132 -12.369 1.00 89.19 171 PRO A N 1
ATOM 1340 C CA . PRO A 1 171 ? 8.208 5.739 -12.634 1.00 89.19 171 PRO A CA 1
ATOM 1341 C C . PRO A 1 171 ? 7.744 4.789 -11.526 1.00 89.19 171 PRO A C 1
ATOM 1343 O O . PRO A 1 171 ? 7.409 5.196 -10.414 1.00 89.19 171 PRO A O 1
ATOM 1346 N N . ILE A 1 172 ? 7.810 3.492 -11.819 1.00 92.81 172 ILE A N 1
ATOM 1347 C CA . ILE A 1 172 ? 7.845 2.484 -10.765 1.00 92.81 172 ILE A CA 1
ATOM 1348 C C . ILE A 1 172 ? 9.292 2.375 -10.277 1.00 92.81 172 ILE A C 1
ATOM 1350 O O . ILE A 1 172 ? 10.241 2.250 -11.061 1.00 92.81 172 ILE A O 1
ATOM 1354 N N . TYR A 1 173 ? 9.453 2.431 -8.963 1.00 93.56 173 TYR A N 1
ATOM 1355 C CA . TYR A 1 173 ? 10.720 2.286 -8.268 1.00 93.56 173 TYR A CA 1
ATOM 1356 C C . TYR A 1 173 ? 10.740 0.940 -7.567 1.00 93.56 173 TYR A C 1
ATOM 1358 O O . TYR A 1 173 ? 9.824 0.635 -6.813 1.00 93.56 173 TYR A O 1
ATOM 1366 N N . SER A 1 174 ? 11.815 0.183 -7.751 1.00 94.12 174 SER A N 1
ATOM 1367 C CA . SER A 1 174 ? 12.200 -0.877 -6.817 1.00 94.12 174 SER A CA 1
ATOM 1368 C C . SER A 1 174 ? 13.284 -0.351 -5.885 1.00 94.12 174 SER A C 1
ATOM 1370 O O . SER A 1 174 ? 14.188 0.363 -6.337 1.00 94.12 174 SER A O 1
ATOM 1372 N N . PHE A 1 175 ? 13.234 -0.697 -4.604 1.00 94.81 175 PHE A N 1
ATOM 1373 C CA . PHE A 1 175 ? 14.233 -0.252 -3.645 1.00 94.81 175 PHE A CA 1
ATOM 1374 C C . PHE A 1 175 ? 14.446 -1.223 -2.482 1.00 94.81 175 PHE A C 1
ATOM 1376 O O . PHE A 1 175 ? 13.574 -2.000 -2.116 1.00 94.81 175 PHE A O 1
ATOM 1383 N N . THR A 1 176 ? 15.625 -1.165 -1.869 1.00 93.00 176 THR A N 1
ATOM 1384 C CA . THR A 1 176 ? 15.883 -1.772 -0.553 1.00 93.00 176 THR A CA 1
ATOM 1385 C C . THR A 1 176 ? 16.031 -0.669 0.475 1.00 93.00 176 THR A C 1
ATOM 1387 O O . THR A 1 176 ? 16.517 0.408 0.133 1.00 93.00 176 THR A O 1
ATOM 1390 N N . SER A 1 177 ? 15.667 -0.924 1.729 1.00 86.56 177 SER A N 1
ATOM 1391 C CA . SER A 1 177 ? 15.853 0.031 2.822 1.00 86.56 177 SER A CA 1
ATOM 1392 C C . SER A 1 177 ? 15.852 -0.707 4.166 1.00 86.56 177 SER A C 1
ATOM 1394 O O . SER A 1 177 ? 14.939 -1.505 4.375 1.00 86.56 177 SER A O 1
ATOM 1396 N N . PRO A 1 178 ? 16.817 -0.481 5.088 1.00 84.88 178 PRO A N 1
ATOM 1397 C CA . PRO A 1 178 ? 18.055 0.311 4.989 1.00 84.88 178 PRO A CA 1
ATOM 1398 C C . PRO A 1 178 ? 19.304 -0.515 4.566 1.00 84.88 178 PRO A C 1
ATOM 1400 O O . PRO A 1 178 ? 19.458 -1.655 5.005 1.00 84.88 178 PRO A O 1
ATOM 1403 N N . PRO A 1 179 ? 20.273 0.054 3.808 1.00 86.19 179 PRO A N 1
ATOM 1404 C CA . PRO A 1 179 ? 20.309 1.413 3.259 1.00 86.19 179 PRO A CA 1
ATOM 1405 C C . PRO A 1 179 ? 19.400 1.574 2.033 1.00 86.19 179 PRO A C 1
ATOM 1407 O O . PRO A 1 179 ? 19.130 0.596 1.341 1.00 86.19 179 PRO A O 1
ATOM 1410 N N . LEU A 1 180 ? 18.985 2.817 1.748 1.00 91.56 180 LEU A N 1
ATOM 1411 C CA . LEU A 1 180 ? 18.195 3.134 0.557 1.00 91.56 180 LEU A CA 1
ATOM 1412 C C . LEU A 1 180 ? 19.026 2.910 -0.714 1.00 91.56 180 LEU A C 1
ATOM 1414 O O . LEU A 1 180 ? 19.967 3.658 -0.990 1.00 91.56 180 LEU A O 1
ATOM 1418 N N . VAL A 1 181 ? 18.661 1.893 -1.490 1.00 88.31 181 VAL A N 1
ATOM 1419 C CA . VAL A 1 181 ? 19.197 1.631 -2.833 1.00 88.31 181 VAL A CA 1
ATOM 1420 C C . VAL A 1 181 ? 18.021 1.581 -3.785 1.00 88.31 181 VAL A C 1
ATOM 1422 O O . VAL A 1 181 ? 17.081 0.843 -3.528 1.00 88.31 181 VAL A O 1
ATOM 1425 N N . VAL A 1 182 ? 18.075 2.360 -4.863 1.00 89.00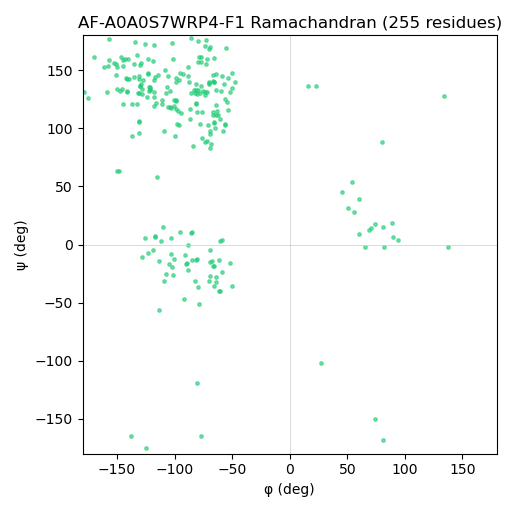 182 VAL A N 1
ATOM 1426 C CA . VAL A 1 182 ? 16.943 2.570 -5.772 1.00 89.00 182 VAL A CA 1
ATOM 1427 C C . VAL A 1 182 ? 17.321 2.139 -7.183 1.00 89.00 182 VAL A C 1
ATOM 1429 O O . VAL A 1 182 ? 18.375 2.520 -7.696 1.00 89.00 182 VAL A O 1
ATOM 1432 N N . LEU A 1 183 ? 16.427 1.390 -7.818 1.00 83.06 183 LEU A N 1
ATOM 1433 C CA . LEU A 1 183 ? 16.422 1.114 -9.248 1.00 83.06 183 LEU A CA 1
ATOM 1434 C C . LEU A 1 183 ? 15.075 1.578 -9.813 1.00 83.06 183 LEU A C 1
ATOM 1436 O O . LEU A 1 183 ? 14.024 1.278 -9.252 1.00 83.06 183 LEU A O 1
ATOM 1440 N N . THR A 1 184 ? 15.114 2.325 -10.913 1.00 76.50 184 THR A N 1
ATOM 1441 C CA . THR A 1 184 ? 13.930 2.958 -11.507 1.00 76.50 184 THR A CA 1
ATOM 1442 C C . THR A 1 184 ? 13.631 2.371 -12.874 1.00 76.50 184 THR A C 1
ATOM 1444 O O . THR A 1 184 ? 14.552 2.101 -13.652 1.00 76.50 184 THR A O 1
ATOM 1447 N N . THR A 1 185 ? 12.353 2.280 -13.225 1.00 68.94 185 THR A N 1
ATOM 1448 C CA . THR A 1 185 ? 11.957 2.116 -14.625 1.00 68.94 185 THR A CA 1
ATOM 1449 C C . THR A 1 185 ? 11.996 3.443 -15.373 1.00 68.94 185 THR A C 1
ATOM 1451 O O . THR A 1 185 ? 12.232 4.510 -14.804 1.00 68.94 185 THR A O 1
ATOM 1454 N N . THR A 1 186 ? 11.758 3.404 -16.682 1.00 62.34 186 THR A N 1
ATOM 1455 C CA . THR A 1 186 ? 11.333 4.610 -17.397 1.00 62.34 186 THR A CA 1
ATOM 1456 C C . THR A 1 186 ? 9.935 5.023 -16.925 1.00 62.34 186 THR A C 1
ATOM 1458 O O . THR A 1 186 ? 9.127 4.127 -16.661 1.00 62.34 186 THR A O 1
ATOM 1461 N N . PRO A 1 187 ? 9.625 6.334 -16.866 1.00 66.00 187 PRO A N 1
ATOM 1462 C CA . PRO A 1 187 ? 8.261 6.804 -16.646 1.00 66.00 187 PRO A CA 1
ATOM 1463 C C . PRO A 1 187 ? 7.297 6.123 -17.619 1.00 66.00 187 PRO A C 1
ATOM 1465 O O . PRO A 1 187 ? 7.597 5.993 -18.811 1.00 66.00 187 PRO A O 1
ATOM 1468 N N . ASP A 1 188 ? 6.166 5.669 -17.098 1.00 69.12 188 ASP A N 1
ATOM 1469 C CA . ASP A 1 188 ? 5.138 4.979 -17.864 1.00 69.12 188 ASP A CA 1
ATOM 1470 C C . ASP A 1 188 ? 3.954 5.909 -18.184 1.00 69.12 188 ASP A C 1
ATOM 1472 O O . ASP A 1 188 ? 3.902 7.065 -17.770 1.00 69.12 188 ASP A O 1
ATOM 1476 N N . ALA A 1 189 ? 3.017 5.424 -19.001 1.00 67.94 189 ALA A N 1
ATOM 1477 C CA . ALA A 1 189 ? 1.805 6.165 -19.351 1.00 67.94 189 ALA A CA 1
ATOM 1478 C C . ALA A 1 189 ? 0.667 5.974 -18.327 1.00 67.94 189 ALA A C 1
ATOM 1480 O O . ALA A 1 189 ? -0.468 6.344 -18.622 1.00 67.94 189 ALA A O 1
ATOM 1481 N N . VAL A 1 190 ? 0.930 5.361 -17.167 1.00 74.88 190 VAL A N 1
ATOM 1482 C CA . VAL A 1 190 ? -0.084 5.151 -16.129 1.00 74.88 190 VAL A CA 1
ATOM 1483 C C . VAL A 1 190 ? -0.128 6.393 -15.255 1.00 74.88 190 VAL A C 1
ATOM 1485 O O . VAL A 1 190 ? 0.844 6.750 -14.599 1.00 74.88 190 VAL A O 1
ATOM 1488 N N . TYR A 1 191 ? -1.274 7.069 -15.271 1.00 74.19 191 TYR A N 1
ATOM 1489 C CA . TYR A 1 191 ? -1.384 8.446 -14.793 1.00 74.19 191 TYR A CA 1
ATOM 1490 C C . TYR A 1 191 ? -1.735 8.585 -13.305 1.00 74.19 191 TYR A C 1
ATOM 1492 O O . TYR A 1 191 ? -1.594 9.671 -12.745 1.00 74.19 191 TYR A O 1
ATOM 1500 N N . ALA A 1 192 ? -2.229 7.521 -12.667 1.00 87.81 192 ALA A N 1
ATOM 1501 C CA . ALA A 1 192 ? -2.727 7.569 -11.293 1.00 87.81 192 ALA A CA 1
ATOM 1502 C C . ALA A 1 192 ? -2.506 6.249 -10.546 1.00 87.81 192 ALA A C 1
ATOM 1504 O O . ALA A 1 192 ? -3.470 5.582 -10.173 1.00 87.81 192 ALA A O 1
ATOM 1505 N N . LYS A 1 193 ? -1.236 5.871 -10.359 1.00 91.06 193 LYS A N 1
ATOM 1506 C CA . LYS A 1 193 ? -0.845 4.716 -9.537 1.00 91.06 193 LYS A CA 1
ATOM 1507 C C . LYS A 1 193 ? -1.262 4.959 -8.083 1.00 91.06 193 LYS A C 1
ATOM 1509 O O . LYS A 1 193 ? -0.784 5.912 -7.470 1.00 91.06 193 LYS A O 1
ATOM 1514 N N . TYR A 1 194 ? -2.186 4.153 -7.567 1.00 91.19 194 TYR A N 1
ATOM 1515 C CA . TYR A 1 194 ? -2.821 4.369 -6.262 1.00 91.19 194 TYR A CA 1
ATOM 1516 C C . TYR A 1 194 ? -3.209 3.021 -5.629 1.00 91.19 194 TYR A C 1
ATOM 1518 O O . TYR A 1 194 ? -4.382 2.700 -5.501 1.00 91.19 194 TYR A O 1
ATOM 1526 N N . GLY A 1 195 ? -2.202 2.201 -5.337 1.00 92.06 195 GLY A N 1
ATOM 1527 C CA . GLY A 1 195 ? -2.358 0.805 -4.931 1.00 92.06 195 GLY A CA 1
ATOM 1528 C C . GLY A 1 195 ? -1.381 -0.087 -5.696 1.00 92.06 195 GLY A C 1
ATOM 1529 O O . GLY A 1 195 ? -1.318 -0.002 -6.930 1.00 92.06 195 GLY A O 1
ATOM 1530 N N . MET A 1 196 ? -0.599 -0.915 -5.009 1.00 93.38 196 MET A N 1
ATOM 1531 C CA . MET A 1 196 ? 0.261 -1.918 -5.636 1.00 93.38 196 MET A CA 1
ATOM 1532 C C . MET A 1 196 ? 0.272 -3.213 -4.831 1.00 93.38 196 MET A C 1
ATOM 1534 O O . MET A 1 196 ? 0.319 -3.173 -3.623 1.00 93.38 196 MET A O 1
ATOM 1538 N N . ALA A 1 197 ? 0.295 -4.367 -5.489 1.00 92.62 197 ALA A N 1
ATOM 1539 C CA . ALA A 1 197 ? 0.446 -5.640 -4.793 1.00 92.62 197 ALA A CA 1
ATOM 1540 C C . ALA A 1 197 ? 1.449 -6.548 -5.505 1.00 92.62 197 ALA A C 1
ATOM 1542 O O . ALA A 1 197 ? 1.519 -6.554 -6.739 1.00 92.62 197 ALA A O 1
ATOM 1543 N N . PHE A 1 198 ? 2.222 -7.313 -4.733 1.00 92.62 198 PHE A N 1
ATOM 1544 C CA . PHE A 1 198 ? 3.177 -8.287 -5.258 1.00 92.62 198 PHE A CA 1
ATOM 1545 C C . PHE A 1 198 ? 2.544 -9.681 -5.266 1.00 92.62 198 PHE A C 1
ATOM 1547 O O . PHE A 1 198 ? 2.226 -10.248 -4.229 1.00 92.62 198 PHE A O 1
ATOM 1554 N N . ASP A 1 199 ? 2.355 -10.233 -6.455 1.00 89.44 199 ASP A N 1
ATOM 1555 C CA . ASP A 1 199 ? 1.746 -11.537 -6.688 1.00 89.44 199 ASP A CA 1
ATOM 1556 C C . ASP A 1 199 ? 2.840 -12.594 -6.853 1.00 89.44 199 ASP A C 1
ATOM 1558 O O . ASP A 1 199 ? 3.482 -12.702 -7.904 1.00 89.44 199 ASP A O 1
ATOM 1562 N N . ILE A 1 200 ? 3.037 -13.372 -5.789 1.00 83.06 200 ILE A N 1
ATOM 1563 C CA . ILE A 1 200 ? 3.922 -14.544 -5.766 1.00 83.06 200 ILE A CA 1
ATOM 1564 C C . ILE A 1 200 ? 3.215 -15.840 -6.180 1.00 83.06 200 ILE A C 1
ATOM 1566 O O . ILE A 1 200 ? 3.884 -16.832 -6.470 1.00 83.06 200 ILE A O 1
ATOM 1570 N N . CYS A 1 201 ? 1.879 -15.860 -6.202 1.00 77.06 201 CYS A N 1
ATOM 1571 C CA . CYS A 1 201 ? 1.106 -17.095 -6.363 1.00 77.06 201 CYS A CA 1
ATOM 1572 C C . CYS A 1 201 ? 0.839 -17.449 -7.823 1.00 77.06 201 CYS A C 1
ATOM 1574 O O . CYS A 1 201 ? 0.580 -18.612 -8.141 1.00 77.06 201 CYS A O 1
ATOM 1576 N N . SER A 1 202 ? 0.903 -16.476 -8.732 1.00 77.94 202 SER A N 1
ATOM 1577 C CA . SER A 1 202 ? 0.746 -16.744 -10.156 1.00 77.94 202 SER A CA 1
ATOM 1578 C C . SER A 1 202 ? 1.768 -17.788 -10.633 1.00 77.94 202 SER A C 1
ATOM 1580 O O . SER A 1 202 ? 2.973 -17.572 -10.487 1.00 77.94 202 SER A O 1
ATOM 1582 N N . PRO A 1 203 ? 1.338 -18.896 -11.275 1.00 73.56 203 PRO A N 1
ATOM 1583 C CA . PRO A 1 203 ? 2.244 -19.952 -11.752 1.00 73.56 203 PRO A CA 1
ATOM 1584 C C . PRO A 1 203 ? 3.297 -19.457 -12.748 1.00 73.56 203 PRO A C 1
ATOM 1586 O O . PRO A 1 203 ? 4.348 -20.069 -12.944 1.00 73.56 203 PRO A O 1
ATOM 1589 N N . ASP A 1 204 ? 2.984 -18.351 -13.414 1.00 77.31 204 ASP A N 1
ATOM 1590 C CA . ASP A 1 204 ? 3.830 -17.654 -14.360 1.00 77.31 204 ASP A CA 1
ATOM 1591 C C . ASP A 1 204 ? 4.317 -16.305 -13.799 1.00 77.31 204 ASP A C 1
ATOM 1593 O O . ASP A 1 204 ? 4.841 -15.489 -14.544 1.00 77.31 204 ASP A O 1
ATOM 1597 N N . GLY A 1 205 ? 4.197 -16.072 -12.498 1.00 77.25 205 GLY A N 1
ATOM 1598 C CA . GLY A 1 205 ? 4.744 -14.916 -11.802 1.00 77.25 205 GLY A CA 1
ATOM 1599 C C . GLY A 1 205 ? 6.256 -15.016 -11.547 1.00 77.25 205 GLY A C 1
ATOM 1600 O O . GLY A 1 205 ? 6.946 -15.837 -12.179 1.00 77.25 205 GLY A O 1
ATOM 1601 N N . PRO A 1 206 ? 6.785 -14.164 -10.650 1.00 88.38 206 PRO A N 1
ATOM 1602 C CA . PRO A 1 206 ? 6.045 -13.167 -9.866 1.00 88.38 206 PRO A CA 1
ATOM 1603 C C .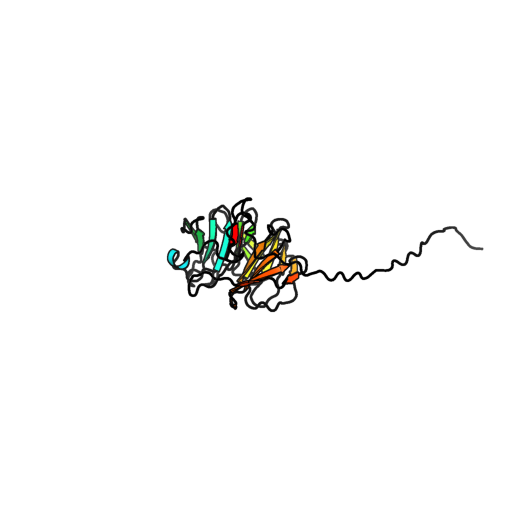 PRO A 1 206 ? 5.579 -11.965 -10.704 1.00 88.38 206 PRO A C 1
ATOM 1605 O O . PRO A 1 206 ? 6.189 -11.641 -11.726 1.00 88.38 206 PRO A O 1
ATOM 1608 N N . TRP A 1 207 ? 4.517 -11.294 -10.256 1.00 90.19 207 TRP A N 1
ATOM 1609 C CA . TRP A 1 207 ? 3.945 -10.115 -10.910 1.00 90.19 207 TRP A CA 1
ATOM 1610 C C . TRP A 1 207 ? 3.729 -8.963 -9.938 1.00 90.19 207 TRP A C 1
ATOM 1612 O O . TRP A 1 207 ? 3.507 -9.172 -8.754 1.00 90.19 207 TRP A O 1
ATOM 1622 N N . LEU A 1 208 ? 3.723 -7.739 -10.459 1.00 92.00 208 LEU A N 1
ATOM 1623 C CA . LEU A 1 208 ? 3.186 -6.583 -9.749 1.00 92.00 208 LEU A CA 1
ATOM 1624 C C . LEU A 1 208 ? 1.827 -6.219 -10.330 1.00 92.00 208 LEU A C 1
ATOM 1626 O O . LEU A 1 208 ? 1.685 -6.088 -11.547 1.00 92.00 208 LEU A O 1
ATOM 1630 N N . TRP A 1 209 ? 0.842 -6.013 -9.468 1.00 91.25 209 TRP A N 1
ATOM 1631 C CA . TRP A 1 209 ? -0.462 -5.487 -9.846 1.00 91.25 209 TRP A CA 1
ATOM 1632 C C . TRP A 1 209 ? -0.564 -4.045 -9.393 1.00 91.25 209 TRP A C 1
ATOM 1634 O O . TRP A 1 209 ? -0.473 -3.758 -8.207 1.00 91.25 209 TRP A O 1
ATOM 1644 N N . VAL A 1 210 ? -0.725 -3.136 -10.349 1.00 91.69 210 VAL A N 1
ATOM 1645 C CA . VAL A 1 210 ? -0.743 -1.692 -10.110 1.00 91.69 210 VAL A CA 1
ATOM 1646 C C . VAL A 1 210 ? -2.148 -1.172 -10.357 1.00 91.69 210 VAL A C 1
ATOM 1648 O O . VAL A 1 210 ? -2.670 -1.315 -11.468 1.00 91.69 210 VAL A O 1
ATOM 1651 N N . PHE A 1 211 ? -2.757 -0.559 -9.346 1.00 89.69 211 PHE A N 1
ATOM 1652 C CA . PHE A 1 211 ? -4.073 0.048 -9.474 1.00 89.69 211 PHE A CA 1
ATOM 1653 C C . PHE A 1 211 ? -3.970 1.440 -10.103 1.00 89.69 211 PHE A C 1
ATOM 1655 O O . PHE A 1 211 ? -3.296 2.336 -9.589 1.00 89.69 211 PHE A O 1
ATOM 1662 N N . GLU A 1 212 ? -4.652 1.627 -11.232 1.00 88.00 212 GLU A N 1
ATOM 1663 C CA . GLU A 1 212 ? -4.834 2.921 -11.878 1.00 88.00 212 GLU A CA 1
ATOM 1664 C C . GLU A 1 212 ? -6.191 3.515 -11.497 1.00 88.00 212 GLU A C 1
ATOM 1666 O O . GLU A 1 212 ? -7.234 3.167 -12.060 1.00 88.00 212 GLU A O 1
ATOM 1671 N N . GLN A 1 213 ? -6.155 4.497 -10.602 1.00 85.50 213 GLN A N 1
ATOM 1672 C CA . GLN A 1 213 ? -7.343 5.095 -10.003 1.00 85.50 213 GLN A CA 1
ATOM 1673 C C . GLN A 1 213 ? -8.290 5.760 -11.009 1.00 85.50 213 GLN A C 1
ATOM 1675 O O . GLN A 1 213 ? -9.505 5.626 -10.906 1.00 85.50 213 GLN A O 1
ATOM 1680 N N . ASN A 1 214 ? -7.752 6.464 -12.010 1.00 84.12 214 ASN A N 1
ATOM 1681 C CA . ASN A 1 214 ? -8.569 7.232 -12.958 1.00 84.12 214 ASN A CA 1
ATOM 1682 C C . ASN A 1 214 ? -9.382 6.350 -13.911 1.00 84.12 214 ASN A C 1
ATOM 1684 O O . ASN A 1 214 ? -10.440 6.768 -14.384 1.00 84.12 214 ASN A O 1
ATOM 1688 N N . LEU A 1 215 ? -8.853 5.172 -14.246 1.00 84.38 215 LEU A N 1
ATOM 1689 C CA . LEU A 1 215 ? -9.500 4.240 -15.166 1.00 84.38 215 LEU A CA 1
ATOM 1690 C C . LEU A 1 215 ? -10.170 3.076 -14.441 1.00 84.38 215 LEU A C 1
ATOM 1692 O O . LEU A 1 215 ? -10.909 2.342 -15.092 1.00 84.38 215 LEU A O 1
ATOM 1696 N N . TYR A 1 216 ? -9.958 2.939 -13.128 1.00 82.50 216 TYR A N 1
ATOM 1697 C CA . TYR A 1 216 ? -10.409 1.801 -12.329 1.00 82.50 216 TYR A CA 1
ATOM 1698 C C . TYR A 1 216 ? -9.916 0.494 -12.950 1.00 82.50 216 TYR A C 1
ATOM 1700 O O . TYR A 1 216 ? -10.693 -0.385 -13.316 1.00 82.50 216 TYR A O 1
ATOM 1708 N N . VAL A 1 217 ? -8.605 0.410 -13.177 1.00 84.06 217 VAL A N 1
ATOM 1709 C CA . VAL A 1 217 ? -7.977 -0.728 -13.853 1.00 84.06 217 VAL A CA 1
ATOM 1710 C C . VAL A 1 217 ? -6.778 -1.196 -13.050 1.00 84.06 217 VAL A C 1
ATOM 1712 O O . VAL A 1 217 ? -5.899 -0.401 -12.731 1.00 84.06 217 VAL A O 1
ATOM 1715 N N . LEU A 1 218 ? -6.703 -2.498 -12.800 1.00 86.88 218 LEU A N 1
ATOM 1716 C CA . LEU A 1 218 ? -5.478 -3.147 -12.355 1.00 86.88 218 LEU A CA 1
ATOM 1717 C C . LEU A 1 218 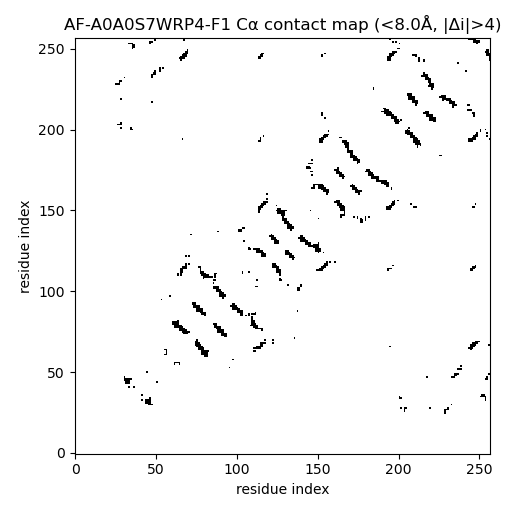? -4.651 -3.521 -13.576 1.00 86.88 218 LEU A C 1
ATOM 1719 O O . LEU A 1 218 ? -5.155 -4.109 -14.539 1.00 86.88 218 LEU A O 1
ATOM 1723 N N . ARG A 1 219 ? -3.373 -3.157 -13.550 1.00 89.19 219 ARG A N 1
ATOM 1724 C CA . ARG A 1 219 ? -2.420 -3.411 -14.628 1.00 89.19 219 ARG A CA 1
ATOM 1725 C C . ARG A 1 219 ? -1.314 -4.306 -14.120 1.00 89.19 219 ARG A C 1
ATOM 1727 O O . ARG A 1 219 ? -0.712 -4.021 -13.090 1.00 89.19 219 ARG A O 1
ATOM 1734 N N . GLN A 1 220 ? -1.017 -5.346 -14.882 1.00 90.12 220 GLN A N 1
ATOM 1735 C CA . GLN A 1 220 ? 0.101 -6.215 -14.577 1.00 90.12 220 GLN A CA 1
ATOM 1736 C C . GLN A 1 220 ? 1.411 -5.602 -15.065 1.00 90.12 220 GLN A C 1
ATOM 1738 O O . GLN A 1 220 ? 1.547 -5.185 -16.222 1.00 90.12 220 GLN A O 1
ATOM 1743 N N . PHE A 1 221 ? 2.398 -5.632 -14.188 1.00 90.88 221 PHE A N 1
ATOM 1744 C CA . PHE A 1 221 ? 3.755 -5.203 -14.429 1.00 90.88 221 PHE A CA 1
ATOM 1745 C C . PHE A 1 221 ? 4.723 -6.364 -14.179 1.00 90.88 221 PHE A C 1
ATOM 1747 O O . PHE A 1 221 ? 4.589 -7.102 -13.204 1.00 90.88 221 PHE A O 1
ATOM 1754 N N . ASP A 1 222 ? 5.682 -6.536 -15.087 1.00 91.00 222 ASP A N 1
ATOM 1755 C CA . ASP A 1 222 ? 6.745 -7.534 -14.989 1.00 91.00 222 ASP A CA 1
ATOM 1756 C C . ASP A 1 222 ? 7.914 -6.952 -14.171 1.00 91.00 222 ASP A C 1
ATOM 1758 O O . ASP A 1 222 ? 8.636 -6.086 -14.684 1.00 91.00 222 ASP A O 1
ATOM 1762 N N . PRO A 1 223 ? 8.134 -7.409 -12.922 1.00 89.88 223 PRO A N 1
ATOM 1763 C CA . PRO A 1 223 ? 9.195 -6.882 -12.065 1.00 89.88 223 PRO A CA 1
ATOM 1764 C C . PRO A 1 223 ? 10.607 -7.251 -12.549 1.00 89.88 223 PRO A C 1
ATOM 1766 O O . PRO A 1 223 ? 11.581 -6.641 -12.114 1.00 89.88 223 PRO A O 1
ATOM 1769 N N . VAL A 1 224 ? 10.748 -8.215 -13.466 1.00 87.75 224 VAL A N 1
ATOM 1770 C CA . VAL A 1 224 ? 12.039 -8.627 -14.038 1.00 87.75 224 VAL A CA 1
ATOM 1771 C C . VAL A 1 224 ? 12.342 -7.842 -15.311 1.00 87.75 224 VAL A C 1
ATOM 1773 O O . VAL A 1 224 ? 13.455 -7.347 -15.491 1.00 87.75 224 VAL A O 1
ATOM 1776 N N . ALA A 1 225 ? 11.362 -7.726 -16.208 1.00 87.31 225 ALA A N 1
ATOM 1777 C CA . ALA A 1 225 ? 11.513 -6.994 -17.463 1.00 87.31 225 ALA A CA 1
ATOM 1778 C C . ALA A 1 225 ? 11.340 -5.475 -17.304 1.00 87.31 225 ALA A C 1
ATOM 1780 O O . ALA A 1 225 ? 11.705 -4.730 -18.216 1.00 87.31 225 ALA A O 1
ATOM 1781 N N . LEU A 1 226 ? 10.820 -5.024 -16.157 1.00 87.25 226 LEU A N 1
ATOM 1782 C CA . LEU A 1 226 ? 10.589 -3.622 -15.814 1.00 87.25 226 LEU A CA 1
ATOM 1783 C C . LEU A 1 226 ? 9.631 -2.911 -16.785 1.00 87.25 226 LEU A C 1
ATOM 1785 O O . LEU A 1 226 ? 9.838 -1.752 -17.154 1.00 87.25 226 LEU A O 1
ATOM 1789 N N . VAL A 1 227 ? 8.583 -3.618 -17.219 1.00 87.69 227 VAL A N 1
ATOM 1790 C CA . VAL A 1 227 ? 7.573 -3.126 -18.168 1.00 87.69 227 VAL A CA 1
ATOM 1791 C C . VAL A 1 227 ? 6.187 -3.683 -17.847 1.00 87.69 227 VAL A C 1
ATOM 1793 O O . VAL A 1 227 ? 6.056 -4.790 -17.331 1.00 87.69 227 VAL A O 1
ATOM 1796 N N . TYR A 1 228 ? 5.129 -2.957 -18.220 1.00 88.19 228 TYR A N 1
ATOM 1797 C CA . TYR A 1 228 ? 3.782 -3.536 -18.224 1.00 88.19 228 TYR A CA 1
ATOM 1798 C C . TYR A 1 228 ? 3.667 -4.629 -19.279 1.00 88.19 228 TYR A C 1
ATOM 1800 O O . TYR A 1 228 ? 4.137 -4.474 -20.409 1.00 88.19 228 TYR A O 1
ATOM 1808 N N . THR A 1 229 ? 2.964 -5.702 -18.934 1.00 87.81 229 THR A N 1
ATOM 1809 C CA . THR A 1 229 ? 2.740 -6.841 -19.836 1.00 87.81 229 THR A CA 1
ATOM 1810 C C . THR A 1 229 ? 1.608 -6.574 -20.838 1.00 87.81 229 THR A C 1
ATOM 1812 O O . THR A 1 229 ? 1.427 -7.305 -21.807 1.00 87.81 229 THR A O 1
ATOM 1815 N N . GLY A 1 230 ? 0.819 -5.519 -20.617 1.00 86.12 230 GLY A N 1
ATOM 1816 C CA . GLY A 1 230 ? -0.413 -5.252 -21.363 1.00 86.12 230 GLY A CA 1
ATOM 1817 C C . GLY A 1 230 ? -1.622 -6.038 -20.849 1.00 86.12 230 GLY A C 1
ATOM 1818 O O . GLY A 1 230 ? -2.726 -5.824 -21.347 1.00 86.12 230 GLY A O 1
ATOM 1819 N N . VAL A 1 231 ? -1.441 -6.897 -19.840 1.00 85.88 231 VAL A N 1
ATOM 1820 C CA . VAL A 1 231 ? -2.548 -7.515 -19.104 1.00 85.88 231 VAL A CA 1
ATOM 1821 C C . VAL A 1 231 ? -3.146 -6.490 -18.165 1.00 85.88 231 VAL A C 1
ATOM 1823 O O . VAL A 1 231 ? -2.443 -5.792 -17.430 1.00 85.88 231 VAL A O 1
ATOM 1826 N N . SER A 1 232 ? -4.466 -6.406 -18.198 1.00 85.94 232 SER A N 1
ATOM 1827 C CA . SER A 1 232 ? -5.220 -5.535 -17.320 1.00 85.94 232 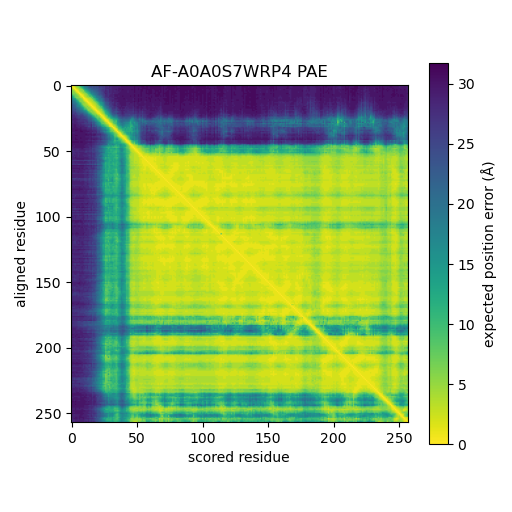SER A CA 1
ATOM 1828 C C . SER A 1 232 ? -6.642 -6.033 -17.166 1.00 85.94 232 SER A C 1
ATOM 1830 O O . SER A 1 232 ? -7.163 -6.707 -18.055 1.00 85.94 232 SER A O 1
ATOM 1832 N N . CYS A 1 233 ? -7.287 -5.615 -16.093 1.00 79.44 233 CYS A N 1
ATOM 1833 C CA . CYS A 1 233 ? -8.685 -5.899 -15.822 1.00 79.44 233 CYS A CA 1
ATOM 1834 C C . CYS A 1 233 ? -9.349 -4.658 -15.230 1.00 79.44 233 CYS A C 1
ATOM 1836 O O . CYS A 1 233 ? -8.733 -3.900 -14.478 1.00 79.44 233 CYS A O 1
ATOM 1838 N N . THR A 1 234 ? -10.600 -4.429 -15.614 1.00 81.19 234 THR A N 1
ATOM 1839 C CA . THR A 1 234 ? -11.403 -3.362 -15.025 1.00 81.19 234 THR A CA 1
ATOM 1840 C C . THR A 1 234 ? -11.887 -3.804 -13.660 1.00 81.19 234 THR A C 1
ATOM 1842 O O . THR A 1 234 ? -12.342 -4.927 -13.479 1.00 81.19 234 THR A O 1
ATOM 1845 N N . VAL A 1 235 ? -11.795 -2.876 -12.728 1.00 76.31 235 VAL A N 1
ATOM 1846 C CA . VAL A 1 235 ? -12.151 -3.029 -11.336 1.00 76.31 235 VAL A CA 1
ATOM 1847 C C . VAL A 1 235 ? -13.519 -2.399 -11.135 1.00 76.31 235 VAL A C 1
ATOM 1849 O O . VAL A 1 235 ? -13.734 -1.237 -11.484 1.00 76.31 235 VAL A O 1
ATOM 1852 N N . ASN A 1 236 ? -14.466 -3.168 -10.608 1.00 69.94 236 ASN A N 1
ATOM 1853 C CA . ASN A 1 236 ? -15.808 -2.683 -10.316 1.00 69.94 236 ASN A CA 1
ATOM 1854 C C . ASN A 1 236 ? -16.192 -3.081 -8.896 1.00 69.94 236 ASN A C 1
ATOM 1856 O O . ASN A 1 236 ? -16.493 -4.240 -8.635 1.00 69.94 236 ASN A O 1
ATOM 1860 N N . SER A 1 237 ? -16.203 -2.111 -7.985 1.00 63.72 237 SER A N 1
ATOM 1861 C CA . SER A 1 237 ? -16.562 -2.322 -6.576 1.00 63.72 237 SER A CA 1
ATOM 1862 C C . SER A 1 237 ? -18.025 -2.709 -6.375 1.00 63.72 237 SER A C 1
ATOM 1864 O O . SER A 1 237 ? -18.404 -3.146 -5.293 1.00 63.72 237 SER A O 1
ATOM 1866 N N . GLY A 1 238 ? -18.890 -2.465 -7.367 1.00 63.72 238 GLY A N 1
ATOM 1867 C CA . GLY A 1 238 ? -20.340 -2.508 -7.181 1.00 63.72 238 GLY A CA 1
ATOM 1868 C C . GLY A 1 238 ? -20.882 -1.420 -6.236 1.00 63.72 238 GLY A C 1
ATOM 1869 O O . GLY A 1 238 ? -22.100 -1.310 -6.086 1.00 63.72 238 GLY A O 1
ATOM 1870 N N . ILE A 1 239 ? -20.013 -0.589 -5.646 1.00 63.19 239 ILE A N 1
ATOM 1871 C CA . ILE A 1 239 ? -20.347 0.514 -4.745 1.00 63.19 239 ILE A CA 1
ATOM 1872 C C . ILE A 1 239 ? -20.292 1.822 -5.551 1.00 63.19 239 ILE A C 1
ATOM 1874 O O . ILE A 1 239 ? -19.245 2.175 -6.100 1.00 63.19 239 ILE A O 1
ATOM 1878 N N . PRO A 1 240 ? -21.404 2.572 -5.669 1.00 58.78 240 PRO A N 1
ATOM 1879 C CA . PRO A 1 240 ? -21.401 3.842 -6.385 1.00 58.78 240 PRO A CA 1
ATOM 1880 C C . PRO A 1 240 ? -20.365 4.814 -5.807 1.00 58.78 240 PRO A C 1
ATOM 1882 O O . PRO A 1 240 ? -20.262 4.959 -4.593 1.00 58.78 240 PRO A O 1
ATOM 1885 N N . SER A 1 241 ? -19.645 5.526 -6.680 1.00 63.09 241 SER A N 1
ATOM 1886 C CA . SER A 1 241 ? -18.663 6.570 -6.323 1.00 63.09 241 SER A CA 1
ATOM 1887 C C . SER A 1 241 ? -17.467 6.140 -5.462 1.00 63.09 241 SER A C 1
ATOM 1889 O O . SER A 1 241 ? -16.696 7.007 -5.061 1.00 63.09 241 SER A O 1
ATOM 1891 N N . SER A 1 242 ? -17.256 4.842 -5.230 1.00 63.84 242 SER A N 1
ATOM 1892 C CA . SER A 1 242 ? -16.043 4.370 -4.561 1.00 63.84 242 SER A CA 1
ATOM 1893 C C . SER A 1 242 ? -14.826 4.549 -5.465 1.00 63.84 242 SER A C 1
ATOM 1895 O O . SER A 1 242 ? -14.868 4.205 -6.651 1.00 63.84 242 SER A O 1
ATOM 1897 N N . VAL A 1 243 ? -13.726 5.002 -4.884 1.00 67.88 243 VAL A N 1
ATOM 1898 C CA . VAL A 1 243 ? -12.422 5.035 -5.531 1.00 67.88 243 VAL A CA 1
ATOM 1899 C C . VAL A 1 243 ? -11.509 4.136 -4.711 1.00 67.88 243 VAL A C 1
ATOM 1901 O O . VAL A 1 243 ? -11.339 4.396 -3.526 1.00 67.88 243 VAL A O 1
ATOM 1904 N N . ALA A 1 244 ? -10.967 3.069 -5.305 1.00 63.81 244 ALA A N 1
ATOM 1905 C CA . ALA A 1 244 ? -10.058 2.201 -4.559 1.00 63.81 244 ALA A CA 1
ATOM 1906 C C . ALA A 1 244 ? -8.779 2.976 -4.203 1.00 63.81 244 ALA A C 1
ATOM 1908 O O . ALA A 1 244 ? -8.294 3.806 -4.988 1.00 63.81 244 ALA A O 1
ATOM 1909 N N . GLY A 1 245 ? -8.304 2.753 -2.981 1.00 66.19 245 GLY A N 1
ATOM 1910 C CA . GLY A 1 245 ? -7.134 3.423 -2.425 1.00 66.19 245 GLY A CA 1
ATOM 1911 C C . GLY A 1 245 ? -5.918 2.507 -2.286 1.00 66.19 245 GLY A C 1
ATOM 1912 O O . GLY A 1 245 ? -4.792 2.971 -2.427 1.00 66.19 245 GLY A O 1
ATOM 1913 N N . GLY A 1 246 ? -6.119 1.216 -2.036 1.00 80.56 246 GLY A N 1
ATOM 1914 C CA . GLY A 1 246 ? -5.028 0.274 -1.802 1.00 80.56 246 GLY A CA 1
ATOM 1915 C C . GLY A 1 246 ? -5.091 -0.930 -2.715 1.00 80.56 246 GLY A C 1
ATOM 1916 O O . GLY A 1 246 ? -6.053 -1.115 -3.458 1.00 80.56 246 GLY A O 1
ATOM 1917 N N . CYS A 1 247 ? -4.051 -1.749 -2.662 1.00 85.50 247 CYS A N 1
ATOM 1918 C CA . CYS A 1 247 ? -4.032 -3.043 -3.323 1.00 85.50 247 CYS A CA 1
ATOM 1919 C C . CYS A 1 247 ? -3.187 -3.992 -2.476 1.00 85.50 247 CYS A C 1
ATOM 1921 O O . CYS A 1 247 ? -2.078 -3.644 -2.107 1.00 85.50 247 CYS A O 1
ATOM 1923 N N . CYS A 1 248 ? -3.679 -5.192 -2.203 1.00 85.06 248 CYS A N 1
ATOM 1924 C CA . CYS A 1 248 ? -2.933 -6.229 -1.505 1.00 85.06 248 CYS A CA 1
ATOM 1925 C C . CYS A 1 248 ? -3.047 -7.567 -2.218 1.00 85.06 248 CYS A C 1
ATOM 1927 O O . CYS A 1 248 ? -3.916 -7.772 -3.068 1.00 85.06 248 CYS A O 1
ATOM 1929 N N . PHE A 1 249 ? -2.151 -8.490 -1.885 1.00 79.19 249 PHE A N 1
ATOM 1930 C CA . PHE A 1 249 ? -2.203 -9.856 -2.382 1.00 79.19 249 PHE A CA 1
ATOM 1931 C C . PHE A 1 249 ? -2.010 -10.812 -1.213 1.00 79.19 249 PHE A C 1
ATOM 1933 O O . PHE A 1 249 ? -0.979 -10.780 -0.551 1.00 79.19 249 PHE A O 1
ATOM 1940 N N . ASP A 1 250 ? -2.995 -11.671 -0.981 1.00 70.19 250 ASP A N 1
ATOM 1941 C CA . ASP A 1 250 ? -2.936 -12.719 0.034 1.00 70.19 250 ASP A CA 1
ATOM 1942 C C . ASP A 1 250 ? -2.766 -14.078 -0.650 1.00 70.19 250 ASP A C 1
ATOM 1944 O O . ASP A 1 250 ? -3.453 -14.392 -1.626 1.00 70.19 250 ASP A O 1
ATOM 1948 N N . ASP A 1 251 ? -1.869 -14.909 -0.129 1.00 61.56 251 ASP A N 1
ATOM 1949 C CA . ASP A 1 251 ? -1.524 -16.210 -0.710 1.00 61.56 251 ASP A CA 1
ATOM 1950 C C . ASP A 1 251 ? -2.683 -17.221 -0.677 1.00 61.56 251 ASP A C 1
ATOM 1952 O O . ASP A 1 251 ? -2.701 -18.184 -1.447 1.00 61.56 251 ASP A O 1
ATOM 1956 N N . HIS A 1 252 ? -3.676 -16.973 0.177 1.00 56.75 252 HIS A N 1
ATOM 1957 C CA . HIS A 1 252 ? -4.884 -17.776 0.316 1.00 56.75 252 HIS A CA 1
ATOM 1958 C C . HIS A 1 252 ? -6.124 -17.167 -0.349 1.00 56.75 252 HIS A C 1
ATOM 1960 O O . HIS A 1 252 ? -7.088 -17.893 -0.600 1.00 56.75 252 HIS A O 1
ATOM 1966 N N . ARG A 1 253 ? -6.135 -15.858 -0.625 1.00 57.53 253 ARG A N 1
ATOM 1967 C CA . ARG A 1 253 ? -7.332 -15.133 -1.100 1.00 57.53 253 ARG A CA 1
ATOM 1968 C C . ARG A 1 253 ? -7.135 -14.417 -2.434 1.00 57.53 253 ARG A C 1
ATOM 1970 O O . ARG A 1 253 ? -8.113 -13.946 -3.002 1.00 57.53 253 ARG A O 1
ATOM 1977 N N . GLY A 1 254 ? -5.919 -14.375 -2.972 1.00 65.81 254 GLY A N 1
ATOM 1978 C CA . GLY A 1 254 ? -5.614 -13.642 -4.195 1.00 65.81 254 GLY A CA 1
ATOM 1979 C C . GLY A 1 254 ? -5.586 -12.127 -3.979 1.00 65.81 254 GLY A C 1
ATOM 1980 O O . GLY A 1 254 ? -5.223 -11.641 -2.910 1.00 65.81 254 GLY A O 1
ATOM 1981 N N . LEU A 1 255 ? -5.928 -11.378 -5.026 1.00 67.50 255 LEU A N 1
ATOM 1982 C CA . LEU A 1 255 ? -5.812 -9.922 -5.068 1.00 67.50 255 LEU A CA 1
ATOM 1983 C C . LEU A 1 255 ? -6.980 -9.231 -4.337 1.00 67.50 255 LEU A C 1
ATOM 1985 O O . LEU A 1 255 ? -8.143 -9.536 -4.592 1.00 67.50 255 LEU A O 1
ATOM 1989 N N . CYS A 1 256 ? -6.668 -8.256 -3.486 1.00 70.75 256 CYS A N 1
ATOM 1990 C CA . CYS A 1 256 ? -7.606 -7.405 -2.751 1.00 70.75 256 CYS A CA 1
ATOM 1991 C C . CYS A 1 256 ? -7.351 -5.921 -3.053 1.00 70.75 256 CYS A C 1
ATOM 1993 O O . CYS A 1 256 ? -6.212 -5.540 -3.300 1.00 70.75 256 CYS A O 1
ATOM 1995 N N . TRP A 1 257 ? -8.391 -5.082 -3.072 1.00 61.75 257 TRP A N 1
ATOM 1996 C CA . TRP A 1 257 ? -8.307 -3.658 -3.441 1.00 61.75 257 TRP A CA 1
ATOM 1997 C C . TRP A 1 257 ? -9.509 -2.859 -2.923 1.00 61.75 257 TRP A C 1
ATOM 1999 O O . TRP A 1 257 ? -10.557 -3.488 -2.654 1.00 61.75 257 TRP A O 1
#

Foldseek 3Di:
DDDDDDDDDDDPPPDDPPPPPPPPQLQEFDQFDQQQDDPPDDDTDGLQEAPDFDDVCVQQVFPLFAEWEDDPQWIWIWGLRNQDPFTWIWTAHPNGDTPDIATDDPPQGSNTFHYWEDEPAFIWTWQAQWTWTAGPNRDTDDIWGHDDGTQAAWEADHVPRWIWGDAFQAFIWIFHTVVTDIDTAPGDPQGGFAAKEFDPRGPSDRWIWTQRQVQQKTWIAHPVVSGTSPDMDHHDSVDPPDTHRYWYQDSNRGIDD

Solvent-accessible surface area (backbone atoms only — not comparable to full-atom values): 14456 Å² total; per-residue (Å²): 132,90,77,90,80,90,85,84,90,81,85,88,74,81,77,80,79,75,83,75,78,69,78,72,71,75,71,68,82,73,60,71,53,67,76,37,55,65,96,85,70,82,76,82,54,49,55,53,50,64,92,69,79,75,70,60,40,80,76,68,72,24,82,28,57,20,13,28,28,80,55,98,80,26,40,39,31,23,21,2,40,60,55,37,87,75,27,35,37,36,29,22,43,94,85,64,49,83,76,46,79,28,65,49,64,91,82,56,49,53,56,16,33,26,9,22,30,62,59,100,76,34,44,30,27,11,57,37,44,36,37,42,28,26,40,98,84,44,45,73,75,53,71,44,68,54,97,35,77,33,33,23,8,20,24,39,40,85,89,78,61,40,32,34,30,24,36,34,59,50,31,52,33,40,33,38,64,90,70,78,44,80,48,72,42,71,66,56,92,56,68,30,36,28,5,15,18,43,37,74,68,50,96,84,46,65,34,32,39,37,27,28,55,88,76,34,29,39,34,37,29,34,77,84,81,62,43,68,50,79,46,67,43,71,50,62,75,89,52,87,92,69,68,65,21,15,16,22,54,41,84,69,73,36,68,46,99

Secondary structure (DSSP, 8-state):
------------------------------TTS-TT--TT------TTS-S----HHHHH--S-EEEEEEETTEEEEEE-GGG-SSPEEEEE-TTS-EEEEEEPPTT--TT----EEE-SS-EEE-SSSEEEEE-TTS-EEEEEE-SSTT--EEEE-TTT--EEEE-BTSPPEEEETTTTEEEE-PPPS---EEEEEEE---TT--EEEEEETTTTEEEEEETTTTEEEEEEEE---SSTT------EEETTTEEE-

Nearest PDB structures (foldseek):
  8r8r-assembly1_B  TM=6.776E-01  e=2.812E-05  Homo sapiens
  6uh5-assembly1_K  TM=5.974E-01  e=2.202E-04  Kluyveromyces lactis NRRL Y-1140
  6s5q-assembly1_A  TM=5.473E-01  e=1.211E-02  Ophiorrhiza pumila
  8hme-assembly1_D  TM=5.220E-01  e=2.197E-02  Tetrahymena thermophila
  6s5u-assembly3_B  TM=5.279E-01  e=4.689E-02  Ophiorrhiza pumila

pLDDT: mean 79.14, std 20.83, range [31.38, 98.62]

Radius of gyration: 22.61 Å; Cα contacts (8 Å, |Δi|>4): 637; chains: 1; bounding box: 96×44×50 Å